Protein AF-S8FER7-F1 (afdb_monomer)

Radius of gyration: 20.04 Å; Cα contacts (8 Å, |Δi|>4): 185; chains: 1; bounding box: 44×47×52 Å

Secondary structure (DSSP, 8-state):
--SSHHHHHHHHHHHHHHHHHHTTTTTT-THHHHHHHHHHHHHHHHHHHHHHHHHTT-HHHHHHHHHHHHHHHHHHHHHH-S-HHHHHHHHHHHHHHHHH-TT--GGG-S-HHHHHHHHHHHHHHHHHHHHH-S---S---------HHHHHHHS-S-HHHHHHHHHHHHHHHTS-HHHHHHHIIIIIS---HHHHHHHHTS-HHHHHHHHHHHHHHHHHHHTTSSSS---HHHHHHHHHHHH--

Mean predicted aligned error: 12.57 Å

pLDDT: mean 72.83, std 20.06, range [31.48, 95.81]

Foldseek 3Di:
DPPPPVVVVVVVVVVVVVVVVVVVVCPPDCPVVVVVVVVVVVVQVVLLVLLLVLLVLDPVSLVVNCVVCVVVQQLQQCLLPVDSVVSVVLLVVLSVCSSVHSPDDSVPDPGPNLQSLQSSVVSSLVVVCVVPVDDDPDDRRRHQDDDVVLLCVLQPPDPVSSVLLVLLVVLLVPQGSLLNQLLCCCLQVPDQLVSSCSNVVHDSVVSVVSPVVSLVSSQVSRCPPDPDRPPVVVSSVSSNSSSVD

Nearest PDB structures (foldseek):
  5wuq-assembly1_A  TM=6.913E-01  e=6.020E-05  Bacillus subtilis subsp. subtilis str. 168
  5wur-assembly2_B  TM=6.846E-01  e=1.560E-04  Bacillus subtilis subsp. subtilis str. 168
  5wur-assembly1_A  TM=6.781E-01  e=1.086E-04  Bacillus subtilis subsp. subtilis str. 168
  4nqw-assembly1_A  TM=5.456E-01  e=1.871E-04  Mycobacterium tuberculosis
  1or7-assembly3_A  TM=4.787E-01  e=7.632E-04  Escherichia coli

Structure (mmCIF, N/CA/C/O backbone):
data_AF-S8FER7-F1
#
_entry.id   AF-S8FER7-F1
#
loop_
_atom_site.group_PDB
_atom_site.id
_atom_site.type_symbol
_atom_site.label_atom_id
_atom_site.label_alt_id
_atom_site.label_comp_id
_atom_site.label_asym_id
_atom_site.label_entity_id
_atom_site.label_seq_id
_atom_site.pdbx_PDB_ins_code
_atom_site.Cartn_x
_atom_site.Cartn_y
_atom_site.Cartn_z
_atom_site.occupancy
_atom_site.B_iso_or_equiv
_atom_site.auth_seq_id
_atom_site.auth_comp_id
_atom_site.auth_asym_id
_atom_site.auth_atom_id
_atom_site.pdbx_PDB_model_num
ATOM 1 N N . MET A 1 1 ? -24.015 -31.393 -7.988 1.00 38.69 1 MET A N 1
ATOM 2 C CA . MET A 1 1 ? -23.344 -30.404 -7.119 1.00 38.69 1 MET A CA 1
ATOM 3 C C . MET A 1 1 ? -21.839 -30.612 -7.277 1.00 38.69 1 MET A C 1
ATOM 5 O O . MET A 1 1 ? -21.246 -31.279 -6.450 1.00 38.69 1 MET A O 1
ATOM 9 N N . SER A 1 2 ? -21.274 -30.199 -8.421 1.00 38.53 2 SER A N 1
ATOM 10 C CA . SER A 1 2 ? -19.827 -30.291 -8.723 1.00 38.53 2 SER A CA 1
ATOM 11 C C . SER A 1 2 ? -19.420 -29.516 -9.992 1.00 38.53 2 SER A C 1
ATOM 13 O O . SER A 1 2 ? -18.280 -29.100 -10.074 1.00 38.53 2 SER A O 1
ATOM 15 N N . ASP A 1 3 ? -20.332 -29.237 -10.936 1.00 31.48 3 ASP A N 1
ATOM 16 C CA . ASP A 1 3 ? -19.948 -28.657 -12.249 1.00 31.48 3 ASP A CA 1
ATOM 17 C C . ASP A 1 3 ? -20.197 -27.145 -12.424 1.00 31.48 3 ASP A C 1
ATOM 19 O O . ASP A 1 3 ? -19.989 -26.594 -13.505 1.00 31.48 3 ASP A O 1
ATOM 23 N N . ALA A 1 4 ? -20.661 -26.440 -11.386 1.00 34.03 4 ALA A N 1
ATOM 24 C CA . ALA A 1 4 ? -20.933 -24.997 -11.474 1.00 34.03 4 ALA A CA 1
ATOM 25 C C . ALA A 1 4 ? -19.714 -24.123 -11.118 1.00 34.03 4 ALA A C 1
ATOM 27 O O . ALA A 1 4 ? -19.618 -22.995 -11.589 1.00 34.03 4 ALA A O 1
ATOM 28 N N . ASN A 1 5 ? -18.760 -24.652 -10.343 1.00 39.03 5 ASN A N 1
ATOM 29 C CA . ASN A 1 5 ? -17.637 -23.872 -9.807 1.00 39.03 5 ASN A CA 1
ATOM 30 C C . ASN A 1 5 ? -16.429 -23.797 -10.765 1.00 39.03 5 ASN A C 1
ATOM 32 O O . ASN A 1 5 ? -15.553 -22.952 -10.618 1.00 39.03 5 ASN A O 1
ATOM 36 N N . GLU A 1 6 ? -16.392 -24.654 -11.789 1.00 35.50 6 GLU A N 1
ATOM 37 C CA . GLU A 1 6 ? -15.302 -24.680 -12.775 1.00 35.50 6 GLU A CA 1
ATOM 38 C C . GLU A 1 6 ? -15.561 -23.718 -13.953 1.00 35.50 6 GLU A C 1
ATOM 40 O O . GLU A 1 6 ? -14.631 -23.172 -14.547 1.00 35.50 6 GLU A O 1
ATOM 45 N N . LYS A 1 7 ? -16.835 -23.393 -14.233 1.00 33.81 7 LYS A N 1
ATOM 46 C CA . LYS A 1 7 ? -17.213 -22.418 -15.274 1.00 33.81 7 LYS A CA 1
ATOM 47 C C . LYS A 1 7 ? -17.069 -20.955 -14.835 1.00 33.81 7 LYS A C 1
ATOM 49 O O . LYS A 1 7 ? -16.802 -20.101 -15.682 1.00 33.81 7 LYS A O 1
ATOM 54 N N . GLU A 1 8 ? -17.169 -20.645 -13.540 1.00 37.31 8 GLU A N 1
ATOM 55 C CA . GLU A 1 8 ? -16.931 -19.277 -13.039 1.00 37.31 8 GLU A CA 1
ATOM 56 C C . GLU A 1 8 ? -15.440 -18.900 -13.053 1.00 37.31 8 GLU A C 1
ATOM 58 O O . GLU A 1 8 ? -15.097 -17.759 -13.374 1.00 37.31 8 GLU A O 1
ATOM 63 N N . SER A 1 9 ? -14.541 -19.868 -12.848 1.00 35.16 9 SER A N 1
ATOM 64 C CA . SER A 1 9 ? -13.090 -19.634 -12.890 1.00 35.16 9 SER A CA 1
ATOM 65 C C . SER A 1 9 ? -12.572 -19.368 -14.316 1.00 35.16 9 SER A C 1
ATOM 67 O O . SER A 1 9 ? -11.778 -18.450 -14.539 1.00 35.16 9 SER A O 1
ATOM 69 N N . CYS A 1 10 ? -13.111 -20.059 -15.330 1.00 32.41 10 CYS A N 1
ATOM 70 C CA . CYS A 1 10 ? -12.779 -19.773 -16.732 1.00 32.41 10 CYS A CA 1
ATOM 71 C C . CYS A 1 10 ? -13.312 -18.418 -17.226 1.00 32.41 10 CYS A C 1
ATOM 73 O O . CYS A 1 10 ? -12.683 -17.800 -18.083 1.00 32.41 10 CYS A O 1
ATOM 75 N N . THR A 1 11 ? -14.423 -17.915 -16.677 1.00 38.22 11 THR A N 1
ATOM 76 C CA . THR A 1 11 ? -15.025 -16.639 -17.110 1.00 38.22 11 THR A CA 1
ATOM 77 C C . THR A 1 11 ? -14.225 -15.426 -16.604 1.00 38.22 11 THR A C 1
ATOM 79 O O . THR A 1 11 ? -14.090 -14.429 -17.314 1.00 38.22 11 THR A O 1
ATOM 82 N N . LEU A 1 12 ? -13.597 -15.527 -15.425 1.00 39.66 12 LEU A N 1
ATOM 83 C CA . LEU A 1 12 ? -12.690 -14.500 -14.891 1.00 39.66 12 LEU A CA 1
ATOM 84 C C . LEU A 1 12 ? -11.333 -14.472 -15.613 1.00 39.66 12 LEU A C 1
ATOM 86 O O . LEU A 1 12 ? -10.799 -13.390 -15.873 1.00 39.66 12 LEU A O 1
ATOM 90 N N . LEU A 1 13 ? -10.819 -15.637 -16.022 1.00 38.31 13 LEU A N 1
ATOM 91 C CA . LEU A 1 13 ? -9.586 -15.725 -16.810 1.00 38.31 13 LEU A CA 1
ATOM 92 C C . LEU A 1 13 ? -9.790 -15.221 -18.251 1.00 38.31 13 LEU A C 1
ATOM 94 O O . LEU A 1 13 ? -8.928 -14.529 -18.793 1.00 38.31 13 LEU A O 1
ATOM 98 N N . PHE A 1 14 ? -10.966 -15.466 -18.845 1.00 32.84 14 PHE A N 1
ATOM 99 C CA . PHE A 1 14 ? -11.326 -14.915 -20.158 1.00 32.84 14 PHE A CA 1
ATOM 100 C C . PHE A 1 14 ? -11.513 -13.392 -20.119 1.00 32.84 14 PHE A C 1
ATOM 102 O O . PHE A 1 14 ? -11.134 -12.702 -21.064 1.00 32.84 14 PHE A O 1
ATOM 109 N N . CYS A 1 15 ? -12.017 -12.847 -19.006 1.00 37.75 15 CYS A N 1
ATOM 110 C CA . CYS A 1 15 ? -12.113 -11.402 -18.803 1.00 37.75 15 CYS A CA 1
ATOM 111 C C . CYS A 1 15 ? -10.722 -10.747 -18.799 1.00 37.75 15 CYS A C 1
ATOM 113 O O . CYS A 1 15 ? -10.507 -9.770 -19.511 1.00 37.75 15 CYS A O 1
ATOM 115 N N . HIS A 1 16 ? -9.740 -11.314 -18.093 1.00 44.06 16 HIS A N 1
ATOM 116 C CA . HIS A 1 16 ? -8.383 -10.751 -18.054 1.00 44.06 16 HIS A CA 1
ATOM 117 C C . HIS A 1 16 ? -7.667 -10.759 -19.418 1.00 44.06 16 HIS A C 1
ATOM 119 O O . HIS A 1 16 ? -6.926 -9.822 -19.724 1.00 44.06 16 HIS A O 1
ATOM 125 N N . VAL A 1 17 ? -7.929 -11.762 -20.263 1.00 38.88 17 VAL A N 1
ATOM 126 C CA . VAL A 1 17 ? -7.351 -11.857 -21.615 1.00 38.88 17 VAL A CA 1
ATOM 127 C C . VAL A 1 17 ? -8.086 -10.953 -22.620 1.00 38.88 17 VAL A C 1
ATOM 129 O O . VAL A 1 17 ? -7.439 -10.320 -23.457 1.00 38.88 17 VAL A O 1
ATOM 132 N N . LEU A 1 18 ? -9.411 -10.783 -22.503 1.00 37.47 18 LEU A N 1
ATOM 133 C CA . LEU A 1 18 ? -10.153 -9.803 -23.312 1.00 37.47 18 LEU A CA 1
ATOM 134 C C . LEU A 1 18 ? -9.794 -8.349 -22.960 1.00 37.47 18 LEU A C 1
ATOM 136 O O . LEU A 1 18 ? -9.734 -7.504 -23.854 1.00 37.47 18 LEU A O 1
ATOM 140 N N . PHE A 1 19 ? -9.496 -8.051 -21.691 1.00 43.97 19 PHE A N 1
ATOM 141 C CA . PHE A 1 19 ? -9.099 -6.706 -21.252 1.00 43.97 19 PHE A CA 1
ATOM 142 C C . PHE A 1 19 ? -7.748 -6.252 -21.835 1.00 43.97 19 PHE A C 1
ATOM 144 O O . PHE A 1 19 ? -7.555 -5.056 -22.060 1.00 43.97 19 PHE A O 1
ATOM 151 N N . ALA A 1 20 ? -6.837 -7.180 -22.150 1.00 42.78 20 ALA A N 1
ATOM 152 C CA . ALA A 1 20 ? -5.554 -6.852 -22.778 1.00 42.78 20 ALA A CA 1
ATOM 153 C C . ALA A 1 20 ? -5.695 -6.471 -24.267 1.00 42.78 20 ALA A C 1
ATOM 155 O O . ALA A 1 20 ? -4.981 -5.585 -24.746 1.00 42.78 20 ALA A O 1
ATOM 156 N N . ASN A 1 21 ? -6.654 -7.077 -24.979 1.00 34.34 21 ASN A N 1
ATOM 157 C CA . ASN A 1 21 ? -6.926 -6.780 -26.391 1.00 34.34 21 ASN A CA 1
ATOM 158 C C . ASN A 1 21 ? -7.885 -5.596 -26.600 1.00 34.34 21 ASN A C 1
ATOM 160 O O . ASN A 1 21 ? -7.780 -4.905 -27.613 1.00 34.34 21 ASN A O 1
ATOM 164 N N . LEU A 1 22 ? -8.760 -5.275 -25.639 1.00 37.25 22 LEU A N 1
ATOM 165 C CA . LEU A 1 22 ? -9.679 -4.134 -25.778 1.00 37.25 22 LEU A CA 1
ATOM 166 C C . LEU A 1 22 ? -8.991 -2.762 -25.720 1.00 37.25 22 LEU A C 1
ATOM 168 O O . LEU A 1 22 ? -9.536 -1.794 -26.241 1.00 37.25 22 LEU A O 1
ATOM 172 N N . PHE A 1 23 ? -7.779 -2.659 -25.164 1.00 42.94 23 PHE A N 1
ATOM 173 C CA . PHE A 1 23 ? -7.044 -1.387 -25.146 1.00 42.94 23 PHE A CA 1
ATOM 174 C C . PHE A 1 23 ? -6.625 -0.926 -26.556 1.00 42.94 23 PHE A C 1
ATOM 176 O O . PHE A 1 23 ? -6.406 0.264 -26.768 1.00 42.94 23 PHE A O 1
ATOM 183 N N . TYR A 1 24 ? -6.544 -1.841 -27.535 1.00 39.25 24 TYR A N 1
ATOM 184 C CA . TYR A 1 24 ? -6.232 -1.506 -28.932 1.00 39.25 24 TYR A CA 1
ATOM 185 C C . TYR A 1 24 ? -7.438 -0.982 -29.731 1.00 39.25 24 TYR A C 1
ATOM 187 O O . TYR A 1 24 ? -7.239 -0.263 -30.704 1.00 39.25 24 TYR A O 1
ATOM 195 N N . LEU A 1 25 ? -8.674 -1.264 -29.304 1.00 35.59 25 LEU A N 1
ATOM 196 C CA . LEU A 1 25 ? -9.903 -0.759 -29.942 1.00 35.59 25 LEU A CA 1
ATOM 197 C C . LEU A 1 25 ? -10.369 0.599 -29.379 1.00 35.59 25 LEU A C 1
ATOM 199 O O . LEU A 1 25 ? -11.276 1.226 -29.922 1.00 35.59 25 LEU A O 1
ATOM 203 N N . CYS A 1 26 ? -9.733 1.092 -28.312 1.00 38.84 26 CYS A N 1
ATOM 204 C CA . CYS A 1 26 ? -10.143 2.304 -27.593 1.00 38.84 26 CYS A CA 1
ATOM 205 C C . CYS A 1 26 ? -9.890 3.633 -28.329 1.00 38.84 26 CYS A C 1
ATOM 207 O O . CYS A 1 26 ? -10.214 4.681 -27.772 1.00 38.84 26 CYS A O 1
ATOM 209 N N . HIS A 1 27 ? -9.337 3.628 -29.547 1.00 40.72 27 HIS A N 1
ATOM 210 C CA . HIS A 1 27 ? -9.123 4.871 -30.296 1.00 40.72 27 HIS A CA 1
ATOM 211 C C . HIS A 1 27 ? -10.372 5.349 -31.071 1.00 40.72 27 HIS A C 1
ATOM 213 O O . HIS A 1 27 ? -10.417 6.518 -31.440 1.00 40.72 27 HIS A O 1
ATOM 219 N N . GLU A 1 28 ? -11.407 4.516 -31.277 1.00 39.97 28 GLU A N 1
ATOM 220 C CA . GLU A 1 28 ? -12.565 4.915 -32.109 1.00 39.97 28 GLU A CA 1
ATOM 221 C C . GLU A 1 28 ? -13.904 5.126 -31.381 1.00 39.97 28 GLU A C 1
ATOM 223 O O . GLU A 1 28 ? -14.736 5.882 -31.877 1.00 39.97 28 GLU A O 1
ATOM 228 N N . HIS A 1 29 ? -14.135 4.578 -30.182 1.00 42.53 29 HIS A N 1
ATOM 229 C CA . HIS A 1 29 ? -15.429 4.756 -29.503 1.00 42.53 29 HIS A CA 1
ATOM 230 C C . HIS A 1 29 ? -15.283 5.054 -28.003 1.00 42.53 29 HIS A C 1
ATOM 232 O O . HIS A 1 29 ? -15.219 4.154 -27.167 1.00 42.53 29 HIS A O 1
ATOM 238 N N . GLY A 1 30 ? -15.305 6.346 -27.647 1.00 44.06 30 GLY A N 1
ATOM 239 C CA . GLY A 1 30 ? -15.224 6.898 -26.280 1.00 44.06 30 GLY A CA 1
ATOM 240 C C . GLY A 1 30 ? -16.338 6.500 -25.293 1.00 44.06 30 GLY A C 1
ATOM 241 O O . GLY A 1 30 ? -16.479 7.119 -24.242 1.00 44.06 30 GLY A O 1
ATOM 242 N N . ILE A 1 31 ? -17.116 5.462 -25.594 1.00 42.84 31 ILE A N 1
ATOM 243 C CA . ILE A 1 31 ? -18.236 4.966 -24.784 1.00 42.84 31 ILE A CA 1
ATOM 244 C C . ILE A 1 31 ? -17.727 4.117 -23.603 1.00 42.84 31 ILE A C 1
ATOM 246 O O . ILE A 1 31 ? -18.242 4.230 -22.491 1.00 42.84 31 ILE A O 1
ATOM 250 N N . LEU A 1 32 ? -16.665 3.320 -23.798 1.00 39.84 32 LEU A N 1
ATOM 251 C CA . LEU A 1 32 ? -16.133 2.434 -22.750 1.00 39.84 32 LEU A CA 1
ATOM 252 C C . LEU A 1 32 ? -15.404 3.206 -21.632 1.00 39.84 32 LEU A C 1
ATOM 254 O O . LEU A 1 32 ? -15.515 2.852 -20.458 1.00 39.84 32 LEU A O 1
ATOM 258 N N . ILE A 1 33 ? -14.702 4.291 -21.983 1.00 36.50 33 ILE A N 1
ATOM 259 C CA . ILE A 1 33 ? -14.013 5.164 -21.017 1.00 36.50 33 ILE A CA 1
ATOM 260 C C . ILE A 1 33 ? -15.029 5.871 -20.109 1.00 36.50 33 ILE A C 1
ATOM 262 O O . ILE A 1 33 ? -14.797 5.947 -18.903 1.00 36.50 33 ILE A O 1
ATOM 266 N N . CYS A 1 34 ? -16.167 6.329 -20.648 1.00 35.81 34 CYS A N 1
ATOM 267 C CA . CYS A 1 34 ? -17.256 6.871 -19.829 1.00 35.81 34 CYS A CA 1
ATOM 268 C C . CYS A 1 34 ? -17.830 5.808 -18.884 1.00 35.81 34 CYS A C 1
ATOM 270 O O . CYS A 1 34 ? -17.873 6.032 -17.680 1.00 35.81 34 CYS A O 1
ATOM 272 N N . PHE A 1 35 ? -18.151 4.611 -19.386 1.00 37.28 35 PHE A N 1
ATOM 273 C CA . PHE A 1 35 ? -18.782 3.567 -18.571 1.00 37.28 35 PHE A CA 1
ATOM 274 C C . PHE A 1 35 ? -17.891 3.057 -17.420 1.00 37.28 35 PHE A C 1
ATOM 276 O O . PHE A 1 35 ? -18.365 2.805 -16.311 1.00 37.28 35 PHE A O 1
ATOM 283 N N . MET A 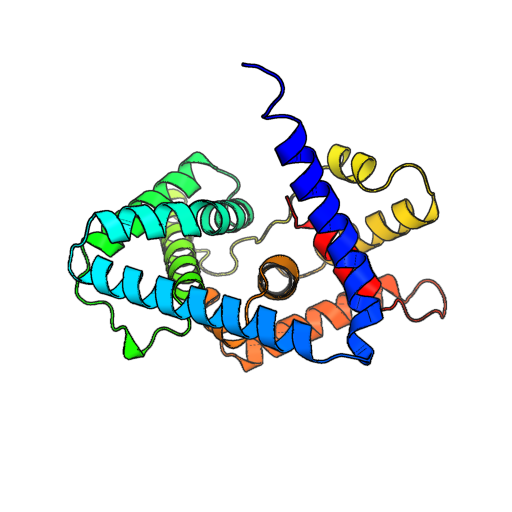1 36 ? -16.578 2.925 -17.651 1.00 41.31 36 MET A N 1
ATOM 284 C CA . MET A 1 36 ? -15.626 2.556 -16.593 1.00 41.31 36 MET A CA 1
ATOM 285 C C . MET A 1 36 ? -15.418 3.685 -15.575 1.00 41.31 36 MET A C 1
ATOM 287 O O . MET A 1 36 ? -15.233 3.408 -14.388 1.00 41.31 36 MET A O 1
ATOM 291 N N . LYS A 1 37 ? -15.461 4.947 -16.020 1.00 46.91 37 LYS A N 1
ATOM 292 C CA . LYS A 1 37 ? -15.344 6.120 -15.147 1.00 46.91 37 LYS A CA 1
ATOM 293 C C . LYS A 1 37 ? -16.579 6.286 -14.257 1.00 46.91 37 LYS A C 1
ATOM 295 O O . LYS A 1 37 ? -16.407 6.556 -13.072 1.00 46.91 37 LYS A O 1
ATOM 300 N N . ASP A 1 38 ? -17.772 6.029 -14.788 1.00 48.59 38 ASP A N 1
ATOM 301 C CA . ASP A 1 38 ? -19.034 6.080 -14.039 1.00 48.59 38 ASP A CA 1
ATOM 302 C C . ASP A 1 38 ? -19.087 4.987 -12.963 1.00 48.59 38 ASP A C 1
ATOM 304 O O . ASP A 1 38 ? -19.286 5.282 -11.787 1.00 48.59 38 ASP A O 1
ATOM 308 N N . ARG A 1 39 ? -18.743 3.737 -13.305 1.00 58.72 39 ARG A N 1
ATOM 309 C CA . ARG A 1 39 ? -18.689 2.640 -12.321 1.00 58.72 39 ARG A CA 1
ATOM 310 C C . ARG A 1 39 ? -17.641 2.875 -11.220 1.00 58.72 39 ARG A C 1
ATOM 312 O O . ARG A 1 39 ? -17.850 2.497 -10.067 1.00 58.72 39 ARG A O 1
ATOM 319 N N . ALA A 1 40 ? -16.493 3.467 -11.556 1.00 62.03 40 ALA A N 1
ATOM 320 C CA . ALA A 1 40 ? -15.463 3.805 -10.573 1.00 62.03 40 ALA A CA 1
ATOM 321 C C . ALA A 1 40 ? -15.907 4.945 -9.639 1.00 62.03 40 ALA A C 1
ATOM 323 O O . ALA A 1 40 ? -15.598 4.911 -8.446 1.00 62.03 40 ALA A O 1
ATOM 324 N N . LEU A 1 41 ? -16.649 5.921 -10.170 1.00 63.81 41 LEU A N 1
ATOM 325 C CA . LEU A 1 41 ? -17.233 7.013 -9.398 1.00 63.81 41 LEU A CA 1
ATOM 326 C C . LEU A 1 41 ? -18.320 6.498 -8.444 1.00 63.81 41 LEU A C 1
ATOM 328 O O . LEU A 1 41 ? -18.289 6.837 -7.261 1.00 63.81 41 LEU A O 1
ATOM 332 N N . ASP A 1 42 ? -19.196 5.607 -8.915 1.00 66.00 42 ASP A N 1
ATOM 333 C CA . ASP A 1 42 ? -20.221 4.949 -8.095 1.00 66.00 42 ASP A CA 1
ATOM 334 C C . ASP A 1 42 ? -19.599 4.146 -6.951 1.00 66.00 42 ASP A C 1
ATOM 336 O O . ASP A 1 42 ? -20.044 4.228 -5.804 1.00 66.00 42 ASP A O 1
ATOM 340 N N . LYS A 1 43 ? -18.514 3.413 -7.234 1.00 73.31 43 LYS A N 1
ATOM 341 C CA . LYS A 1 43 ? -17.774 2.681 -6.202 1.00 73.31 43 LYS A CA 1
ATOM 342 C C . LYS A 1 43 ? -17.178 3.630 -5.160 1.00 73.31 43 LYS A C 1
ATOM 344 O O . LYS A 1 43 ? -17.313 3.375 -3.968 1.00 73.31 43 LYS A O 1
ATOM 349 N N . ALA A 1 44 ? -16.555 4.732 -5.583 1.00 70.69 44 ALA A N 1
ATOM 350 C CA . ALA A 1 44 ? -15.966 5.708 -4.666 1.00 70.69 44 ALA A CA 1
ATOM 351 C C . ALA A 1 44 ? -17.022 6.397 -3.780 1.00 70.69 44 ALA A C 1
ATOM 353 O O . ALA A 1 44 ? -16.809 6.553 -2.575 1.00 70.69 44 ALA A O 1
ATOM 354 N N . LEU A 1 45 ? -18.173 6.762 -4.356 1.00 73.19 45 LEU A N 1
ATOM 355 C CA . LEU A 1 45 ? -19.317 7.323 -3.630 1.00 73.19 45 LEU A CA 1
ATOM 356 C C . LEU A 1 45 ? -19.880 6.324 -2.613 1.00 73.19 45 LEU A C 1
ATOM 358 O O . LEU A 1 45 ? -20.139 6.694 -1.464 1.00 73.19 45 LEU A O 1
ATOM 362 N N . ASN A 1 46 ? -20.007 5.053 -3.003 1.00 84.25 46 ASN A N 1
ATOM 363 C CA . ASN A 1 46 ? -20.445 3.991 -2.106 1.00 84.25 46 ASN A CA 1
ATOM 364 C C . ASN A 1 46 ? -19.466 3.815 -0.934 1.00 84.25 46 ASN A C 1
ATOM 366 O O . ASN A 1 46 ? -19.880 3.923 0.222 1.00 84.25 46 ASN A O 1
ATOM 370 N N . SER A 1 47 ? -18.162 3.683 -1.199 1.00 84.88 47 SER A N 1
ATOM 371 C CA . SER A 1 47 ? -17.152 3.541 -0.141 1.00 84.88 47 SER A CA 1
ATOM 372 C C . SER A 1 47 ? -17.152 4.725 0.833 1.00 84.88 47 SER A C 1
ATOM 374 O O . SER A 1 47 ? -17.049 4.522 2.042 1.00 84.88 47 SER A O 1
ATOM 376 N N . LEU A 1 48 ? -17.324 5.960 0.346 1.00 88.19 48 LEU A N 1
ATOM 377 C CA . LEU A 1 48 ? -17.427 7.142 1.206 1.00 88.19 48 LEU A CA 1
ATOM 378 C C . LEU A 1 48 ? -18.686 7.106 2.087 1.00 88.19 48 LEU A C 1
ATOM 380 O O . LEU A 1 48 ? -18.635 7.482 3.260 1.00 88.19 48 LEU A O 1
ATOM 384 N N . SER A 1 49 ? -19.810 6.634 1.541 1.00 89.62 49 SER A N 1
ATOM 385 C CA . SER A 1 49 ? -21.062 6.482 2.290 1.00 89.62 49 SER A CA 1
ATOM 386 C C . SER A 1 49 ? -20.951 5.428 3.397 1.00 89.62 49 SER A C 1
ATOM 388 O O . SER A 1 49 ? -21.387 5.673 4.525 1.00 89.62 49 SER A O 1
ATOM 390 N N . LEU A 1 50 ? -20.300 4.296 3.111 1.00 90.06 50 LEU A N 1
ATOM 391 C CA . LEU A 1 50 ? -20.009 3.253 4.093 1.00 90.06 50 LEU A CA 1
ATOM 392 C C . LEU A 1 50 ? -19.077 3.787 5.177 1.00 90.06 50 LEU A C 1
ATOM 394 O O . LEU A 1 50 ? -19.343 3.612 6.360 1.00 90.06 50 LEU A O 1
ATOM 398 N N . PHE A 1 51 ? -18.037 4.527 4.800 1.00 90.06 51 PHE A N 1
ATOM 399 C CA . PHE A 1 51 ? -17.090 5.087 5.761 1.00 90.06 51 PHE A CA 1
ATOM 400 C C . PHE A 1 51 ? -17.749 6.128 6.676 1.00 90.06 51 PHE A C 1
ATOM 402 O O . PHE A 1 51 ? -17.499 6.152 7.879 1.00 90.06 51 PHE A O 1
ATOM 409 N N . LYS A 1 52 ? -18.688 6.922 6.149 1.00 89.69 52 LYS A N 1
ATOM 410 C CA . LYS A 1 52 ? -19.514 7.822 6.964 1.00 89.69 52 LYS A CA 1
ATOM 411 C C . LYS A 1 52 ? -20.365 7.061 7.986 1.0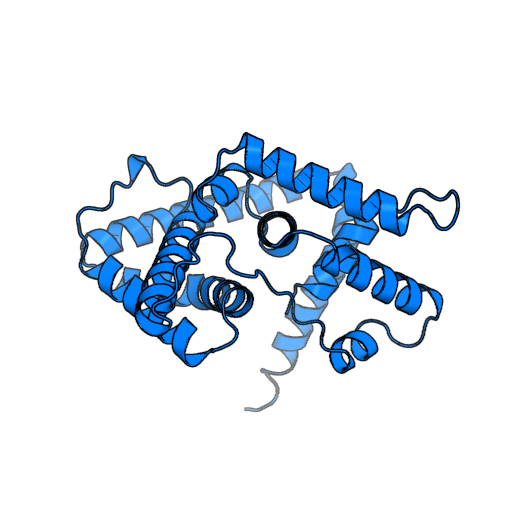0 89.69 52 LYS A C 1
ATOM 413 O O . LYS A 1 52 ? -20.417 7.463 9.144 1.00 89.69 52 LYS A O 1
ATOM 418 N N . ARG A 1 53 ? -21.031 5.983 7.563 1.00 90.25 53 ARG A N 1
ATOM 419 C CA . ARG A 1 53 ? -21.853 5.132 8.441 1.00 90.25 53 ARG A CA 1
ATOM 420 C C . ARG A 1 53 ? -21.004 4.434 9.503 1.00 90.25 53 ARG A C 1
ATOM 422 O O . ARG A 1 53 ? -21.412 4.359 10.657 1.00 90.25 53 ARG A O 1
ATOM 429 N N . LEU A 1 54 ? -19.803 3.996 9.133 1.00 89.31 54 LEU A N 1
ATOM 430 C CA . LEU A 1 54 ? -18.842 3.396 10.051 1.00 89.31 54 LEU A CA 1
ATOM 431 C C . LEU A 1 54 ? -18.486 4.348 11.201 1.00 89.31 54 LEU A C 1
ATOM 433 O O . LEU A 1 54 ? -18.597 3.961 12.358 1.00 89.31 54 LEU A O 1
ATOM 437 N N . ILE A 1 55 ? -18.157 5.609 10.900 1.00 86.00 55 ILE A N 1
ATOM 438 C CA . ILE A 1 55 ? -17.859 6.635 11.921 1.00 86.00 55 ILE A CA 1
ATOM 439 C C . ILE A 1 55 ? -19.064 6.893 12.848 1.00 86.00 55 ILE A C 1
ATOM 441 O O . ILE A 1 55 ? -18.900 7.326 13.986 1.00 86.00 55 ILE A O 1
ATOM 445 N N . GLN A 1 56 ? -20.284 6.610 12.382 1.00 87.50 56 GLN A N 1
ATOM 446 C CA . GLN A 1 56 ? -21.520 6.703 13.167 1.00 87.50 56 GLN A CA 1
ATOM 447 C C . GLN A 1 56 ? -21.822 5.434 13.990 1.00 87.50 56 GLN A C 1
ATOM 449 O O . GLN A 1 56 ? -22.866 5.366 14.635 1.00 87.50 56 GLN A O 1
ATOM 454 N N . GLY A 1 57 ? -20.929 4.438 13.986 1.00 86.31 57 GLY A N 1
ATOM 455 C CA . GLY A 1 57 ? -21.067 3.194 14.747 1.00 86.31 57 GLY A CA 1
ATOM 456 C C . GLY A 1 57 ? -21.817 2.073 14.019 1.00 86.31 57 GLY A C 1
ATOM 457 O O . GLY A 1 57 ? -22.211 1.088 14.648 1.00 86.31 57 GLY A O 1
ATOM 458 N N . ASP A 1 58 ? -22.028 2.186 12.704 1.00 90.62 58 ASP A N 1
ATOM 459 C CA . ASP A 1 58 ? -22.685 1.143 11.912 1.00 90.62 58 ASP A CA 1
ATOM 460 C C . ASP A 1 58 ? -21.763 -0.074 11.715 1.00 90.62 58 ASP A C 1
ATOM 462 O O . ASP A 1 58 ? -20.798 -0.049 10.944 1.00 90.62 58 ASP A O 1
ATOM 466 N N . ARG A 1 59 ? -22.097 -1.175 12.396 1.00 90.19 59 ARG A N 1
ATOM 467 C CA . ARG A 1 59 ? -21.359 -2.447 12.315 1.00 90.19 59 ARG A CA 1
ATOM 468 C C . ARG A 1 59 ? -21.416 -3.098 10.936 1.00 90.19 59 ARG A C 1
ATOM 470 O O . ARG A 1 59 ? -20.470 -3.775 10.551 1.00 90.19 59 ARG A O 1
ATOM 477 N N . HIS A 1 60 ? -22.499 -2.914 10.190 1.00 91.88 60 HIS A N 1
ATOM 478 C CA . HIS A 1 60 ? -22.599 -3.485 8.852 1.00 91.88 60 HIS A CA 1
ATOM 479 C C . HIS A 1 60 ? -21.681 -2.741 7.878 1.00 91.88 60 HIS A C 1
ATOM 481 O O . HIS A 1 60 ? -21.028 -3.353 7.035 1.00 91.88 60 HIS A O 1
ATOM 487 N N . ALA A 1 61 ? -21.564 -1.421 8.038 1.00 91.50 61 ALA A N 1
ATOM 488 C CA . ALA A 1 61 ? -20.610 -0.632 7.270 1.00 91.50 61 ALA A CA 1
ATOM 489 C C . ALA A 1 61 ? -19.150 -1.021 7.568 1.00 91.50 61 ALA A C 1
ATOM 491 O O . ALA A 1 61 ? -18.341 -1.068 6.641 1.00 91.50 61 ALA A O 1
ATOM 492 N N . LEU A 1 62 ? -18.832 -1.354 8.828 1.00 91.00 62 LEU A N 1
ATOM 493 C CA . LEU A 1 62 ? -17.531 -1.918 9.210 1.00 91.00 62 LEU A CA 1
ATOM 494 C C . LEU A 1 62 ? -17.230 -3.203 8.434 1.00 91.00 62 LEU A C 1
ATOM 496 O O . LEU A 1 62 ? -16.182 -3.309 7.805 1.00 91.00 62 LEU A O 1
ATOM 500 N N . GLU A 1 63 ? -18.155 -4.163 8.471 1.00 92.12 63 GLU A N 1
ATOM 501 C CA . GLU A 1 63 ? -17.985 -5.469 7.832 1.00 92.12 63 GLU A CA 1
ATOM 502 C C . GLU A 1 63 ? -17.752 -5.340 6.320 1.00 92.12 63 GLU A C 1
ATOM 504 O O . GLU A 1 63 ? -16.854 -5.980 5.771 1.00 92.12 63 GLU A O 1
ATOM 509 N N . LEU A 1 64 ? -18.533 -4.488 5.650 1.00 92.38 64 LEU A N 1
ATOM 510 C CA . LEU A 1 64 ? -18.394 -4.251 4.215 1.00 92.38 64 LEU A CA 1
ATOM 511 C C . LEU A 1 64 ? -17.047 -3.606 3.877 1.00 92.38 64 LEU A C 1
ATOM 513 O O 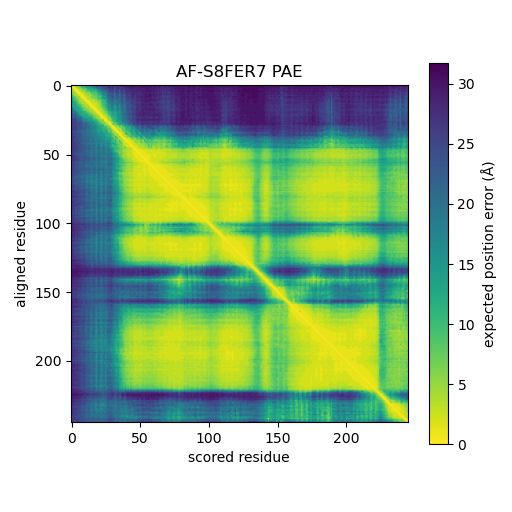. LEU A 1 64 ? -16.340 -4.102 3.003 1.00 92.38 64 LEU A O 1
ATOM 517 N N . LEU A 1 65 ? -16.649 -2.552 4.596 1.00 92.25 65 LEU A N 1
ATOM 518 C CA . LEU A 1 65 ? -15.363 -1.890 4.359 1.00 92.25 65 LEU A CA 1
ATOM 519 C C . LEU A 1 65 ? -14.173 -2.800 4.642 1.00 92.25 65 LEU A C 1
ATOM 521 O O . LEU A 1 65 ? -13.183 -2.735 3.909 1.00 92.25 65 LEU A O 1
ATOM 525 N N . TYR A 1 66 ? -14.276 -3.641 5.672 1.00 92.56 66 TYR A N 1
ATOM 526 C CA . TYR A 1 66 ? -13.278 -4.655 5.978 1.00 92.56 66 TYR A CA 1
ATOM 527 C C . TYR A 1 66 ? -13.125 -5.610 4.796 1.00 92.56 66 TYR A C 1
ATOM 529 O O . TYR A 1 66 ? -12.048 -5.680 4.211 1.00 92.56 66 TYR A O 1
ATOM 537 N N . LYS A 1 67 ? -14.211 -6.269 4.372 1.00 91.50 67 LYS A N 1
ATOM 538 C CA . LYS A 1 67 ? -14.185 -7.232 3.258 1.00 91.50 67 LYS A CA 1
ATOM 539 C C . LYS A 1 67 ? -13.689 -6.610 1.953 1.00 91.50 67 LYS A C 1
ATOM 541 O O . LYS A 1 67 ? -12.904 -7.228 1.246 1.00 91.50 67 LYS A O 1
ATOM 546 N N . GLU A 1 68 ? -14.106 -5.384 1.641 1.00 91.00 68 GLU A N 1
ATOM 547 C CA . GLU A 1 68 ? -13.716 -4.704 0.400 1.00 91.00 68 GLU A CA 1
ATOM 548 C C . GLU A 1 68 ? -12.234 -4.310 0.344 1.00 91.00 68 GLU A C 1
ATOM 550 O O . GLU A 1 68 ? -11.670 -4.216 -0.749 1.00 91.00 68 GLU A O 1
ATOM 555 N N . ASN A 1 69 ? -11.611 -4.024 1.492 1.00 92.50 69 ASN A N 1
ATOM 556 C CA . ASN A 1 69 ? -10.252 -3.478 1.542 1.00 92.50 69 ASN A CA 1
ATOM 557 C C . ASN A 1 69 ? -9.219 -4.458 2.104 1.00 92.50 69 ASN A C 1
ATOM 559 O O . ASN A 1 69 ? -8.027 -4.185 1.971 1.00 92.50 69 ASN A O 1
ATOM 563 N N . TYR A 1 70 ? -9.639 -5.582 2.685 1.00 93.81 70 TYR A N 1
ATOM 564 C CA . TYR A 1 70 ? -8.747 -6.554 3.314 1.00 93.81 70 TYR A CA 1
ATOM 565 C C . TYR A 1 70 ? -7.632 -7.016 2.369 1.00 93.81 70 TYR A C 1
ATOM 567 O O . TYR A 1 70 ? -6.459 -6.844 2.689 1.00 93.81 70 TYR A O 1
ATOM 575 N N . ASP A 1 71 ? -7.969 -7.467 1.158 1.00 90.31 71 ASP A N 1
ATOM 576 C CA . ASP A 1 71 ? -6.969 -7.947 0.193 1.00 90.31 71 ASP A CA 1
ATOM 577 C C . ASP A 1 71 ? -5.987 -6.850 -0.230 1.00 90.31 71 ASP A C 1
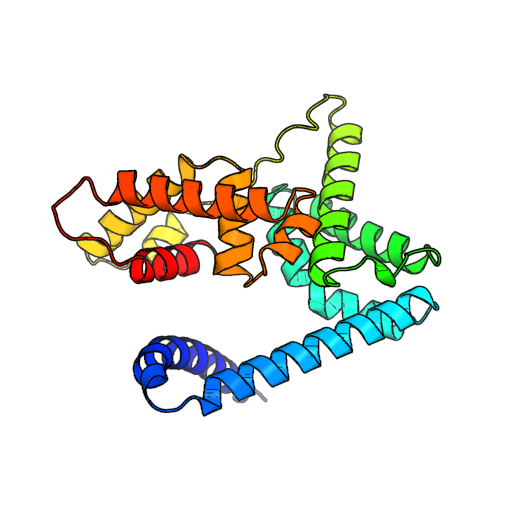ATOM 579 O O . ASP A 1 71 ? -4.802 -7.103 -0.446 1.00 90.31 71 ASP A O 1
ATOM 583 N N . LEU A 1 72 ? -6.458 -5.608 -0.369 1.00 90.81 72 LEU A N 1
ATOM 584 C CA . LEU A 1 72 ? -5.596 -4.472 -0.689 1.00 90.81 72 LEU A CA 1
ATOM 585 C C . LEU A 1 72 ? -4.609 -4.201 0.453 1.00 90.81 72 LEU A C 1
ATOM 587 O O . LEU A 1 72 ? -3.420 -3.996 0.197 1.00 90.81 72 LEU A O 1
ATOM 591 N N . LEU A 1 73 ? -5.117 -4.182 1.685 1.00 94.12 73 LEU A N 1
ATOM 592 C CA . LEU A 1 73 ? -4.355 -3.900 2.895 1.00 94.12 73 LEU A CA 1
ATOM 593 C C . LEU A 1 73 ? -3.341 -5.004 3.182 1.00 94.12 73 LEU A C 1
ATOM 595 O O . LEU A 1 73 ? -2.172 -4.690 3.387 1.00 94.12 73 LEU A O 1
ATOM 599 N N . LEU A 1 74 ? -3.744 -6.271 3.098 1.00 93.25 74 LEU A N 1
ATOM 600 C CA . LEU A 1 74 ? -2.866 -7.421 3.294 1.00 93.25 74 LEU A CA 1
ATOM 601 C C . LEU A 1 74 ? -1.756 -7.449 2.239 1.00 93.25 74 LEU A C 1
ATOM 603 O O . LEU A 1 74 ? -0.578 -7.491 2.580 1.00 93.25 74 LEU A O 1
ATOM 607 N N . ASN A 1 75 ? -2.100 -7.307 0.955 1.00 89.75 75 ASN A N 1
ATOM 608 C CA . ASN A 1 75 ? -1.108 -7.322 -0.126 1.00 89.75 75 ASN A CA 1
ATOM 609 C C . ASN A 1 75 ? -0.115 -6.161 -0.070 1.00 89.75 75 ASN A C 1
ATOM 611 O O . ASN A 1 75 ? 0.994 -6.274 -0.592 1.00 89.75 75 ASN A O 1
ATOM 615 N N . TYR A 1 76 ? -0.528 -5.009 0.457 1.00 90.50 76 TYR A N 1
ATOM 616 C CA . TYR A 1 76 ? 0.376 -3.888 0.685 1.00 90.50 76 TYR A CA 1
ATOM 617 C C . TYR A 1 76 ? 1.208 -4.099 1.955 1.00 90.50 76 TYR A C 1
ATOM 619 O O . TYR A 1 76 ? 2.419 -3.908 1.920 1.00 90.50 76 TYR A O 1
ATOM 627 N N . GLY A 1 77 ? 0.576 -4.531 3.048 1.00 90.62 77 GLY A N 1
ATOM 628 C CA . GLY A 1 77 ? 1.219 -4.787 4.333 1.00 90.62 77 GLY A CA 1
ATOM 629 C C . GLY A 1 77 ? 2.312 -5.845 4.236 1.00 90.62 77 GLY A C 1
ATOM 630 O O . GLY A 1 77 ? 3.417 -5.587 4.697 1.00 90.62 77 GLY A O 1
ATOM 631 N N . LEU A 1 78 ? 2.065 -6.948 3.520 1.00 89.44 78 LEU A N 1
ATOM 632 C CA . LEU A 1 78 ? 3.050 -8.009 3.267 1.00 89.44 78 LEU A CA 1
ATOM 633 C C . LEU A 1 78 ? 4.276 -7.535 2.473 1.00 89.44 78 LEU A C 1
ATOM 635 O O . LEU A 1 78 ? 5.368 -8.079 2.607 1.00 89.44 78 LEU A O 1
ATOM 639 N N . LYS A 1 79 ? 4.114 -6.491 1.650 1.00 85.94 79 LYS A N 1
ATOM 640 C CA . LYS A 1 79 ? 5.232 -5.851 0.940 1.00 85.94 79 LYS A CA 1
ATOM 641 C C . LYS A 1 79 ? 6.033 -4.921 1.854 1.00 85.94 79 LYS A C 1
ATOM 643 O O . LYS A 1 79 ? 7.153 -4.571 1.509 1.00 85.94 79 LYS A O 1
ATOM 648 N N . CYS A 1 80 ? 5.477 -4.507 2.993 1.00 86.00 80 CYS A N 1
ATOM 649 C CA . CYS A 1 80 ? 6.156 -3.698 4.008 1.00 86.00 80 CYS A CA 1
ATOM 650 C C . CYS A 1 80 ? 6.749 -4.536 5.150 1.00 86.00 80 CYS A C 1
ATOM 652 O O . CYS A 1 80 ? 7.741 -4.123 5.743 1.00 86.00 80 CYS A O 1
ATOM 654 N N . ASN A 1 81 ? 6.130 -5.665 5.491 1.00 86.19 81 ASN A N 1
ATOM 655 C CA . ASN A 1 81 ? 6.589 -6.594 6.515 1.00 86.19 81 ASN A CA 1
ATOM 656 C C . ASN A 1 81 ? 6.204 -8.029 6.098 1.00 86.19 81 ASN A C 1
ATOM 658 O O . ASN A 1 81 ? 5.028 -8.261 5.832 1.00 86.19 81 ASN A O 1
ATOM 662 N N . PRO A 1 82 ? 7.154 -8.979 6.025 1.00 85.69 82 PRO A N 1
ATOM 663 C CA . PRO A 1 82 ? 6.879 -10.341 5.565 1.00 85.69 82 PRO A CA 1
ATOM 664 C C . PRO A 1 82 ? 6.069 -11.195 6.556 1.00 85.69 82 PRO A C 1
ATOM 666 O O . PRO A 1 82 ? 5.555 -12.239 6.160 1.00 85.69 82 PRO A O 1
ATOM 669 N N . ASP A 1 83 ? 5.964 -10.792 7.826 1.00 89.62 83 ASP A N 1
ATOM 670 C CA . ASP A 1 83 ? 5.191 -11.512 8.840 1.00 89.62 83 ASP A CA 1
ATOM 671 C C . ASP A 1 83 ? 3.686 -11.286 8.625 1.00 89.62 83 ASP A C 1
ATOM 673 O O . ASP A 1 83 ? 3.147 -10.202 8.870 1.00 89.62 83 ASP A O 1
ATOM 677 N N . LYS A 1 84 ? 3.011 -12.326 8.126 1.00 92.00 84 LYS A N 1
ATOM 678 C CA . LYS A 1 84 ? 1.585 -12.285 7.802 1.00 92.00 84 LYS A CA 1
ATOM 679 C C . LYS A 1 84 ? 0.717 -12.071 9.037 1.00 92.00 84 LYS A C 1
ATOM 681 O O . LYS A 1 84 ? -0.172 -11.223 8.978 1.00 92.00 84 LYS A O 1
ATOM 686 N N . ASP A 1 85 ? 0.981 -12.789 10.123 1.00 94.19 85 ASP A N 1
ATOM 687 C CA . ASP A 1 85 ? 0.176 -12.710 11.345 1.00 94.19 85 ASP A CA 1
ATOM 688 C C . ASP A 1 85 ? 0.299 -11.302 11.945 1.00 94.19 85 ASP A C 1
ATOM 690 O O . ASP A 1 85 ? -0.698 -10.660 12.275 1.00 94.19 85 ASP A O 1
ATOM 694 N N . PHE A 1 86 ? 1.514 -10.744 11.941 1.00 92.00 86 PHE A N 1
ATOM 695 C CA . PHE A 1 86 ? 1.747 -9.359 12.348 1.00 92.00 86 PHE A CA 1
ATOM 696 C C . PHE A 1 86 ? 0.974 -8.341 11.494 1.00 92.00 86 PHE A C 1
ATOM 698 O O . PHE A 1 86 ? 0.425 -7.364 12.017 1.00 92.00 86 PHE A O 1
ATOM 705 N N . VAL A 1 87 ? 0.931 -8.530 10.171 1.00 93.69 87 VAL A N 1
ATOM 706 C CA . VAL A 1 87 ? 0.186 -7.646 9.263 1.00 93.69 87 VAL A CA 1
ATOM 707 C C . VAL A 1 87 ? -1.323 -7.773 9.485 1.00 93.69 87 VAL A C 1
ATOM 709 O O . VAL A 1 87 ? -2.006 -6.747 9.521 1.00 93.69 87 VAL A O 1
ATOM 712 N N . GLU A 1 88 ? -1.846 -8.988 9.657 1.00 95.62 88 GLU A N 1
ATOM 713 C CA . GLU A 1 88 ? -3.263 -9.229 9.954 1.00 95.62 88 GLU A CA 1
ATOM 714 C C . GLU A 1 88 ? -3.685 -8.569 11.272 1.00 95.62 88 GLU A C 1
ATOM 716 O O . GLU A 1 88 ? -4.688 -7.849 11.290 1.00 95.62 88 GLU A O 1
ATOM 721 N N . ASP A 1 89 ? -2.868 -8.681 12.321 1.00 94.94 89 ASP A N 1
ATOM 722 C CA . ASP A 1 89 ? -3.082 -7.994 13.599 1.00 94.94 89 ASP A CA 1
ATOM 723 C C . ASP A 1 89 ? -3.110 -6.466 13.430 1.00 94.94 89 ASP A C 1
ATOM 725 O O . ASP A 1 89 ? -3.939 -5.771 14.017 1.00 94.94 89 ASP A O 1
ATOM 729 N N . CYS A 1 90 ? -2.222 -5.901 12.603 1.00 94.75 90 CYS A N 1
ATOM 730 C CA . CYS A 1 90 ? -2.231 -4.464 12.307 1.00 94.75 90 CYS A CA 1
ATOM 731 C C . CYS A 1 90 ? -3.497 -4.022 11.559 1.00 94.75 90 CYS A C 1
ATOM 733 O O . CYS A 1 90 ? -3.985 -2.909 11.779 1.00 94.75 90 CYS A O 1
ATOM 735 N N . ILE A 1 91 ? -4.019 -4.860 10.658 1.00 95.81 91 ILE A N 1
ATOM 736 C CA . ILE A 1 91 ? -5.272 -4.596 9.940 1.00 95.81 91 ILE A CA 1
ATOM 737 C C . ILE A 1 91 ? -6.449 -4.658 10.913 1.00 95.81 91 ILE A C 1
ATOM 739 O O . ILE A 1 91 ? -7.310 -3.778 10.881 1.00 95.81 91 ILE A O 1
ATOM 743 N N . GLN A 1 92 ? -6.486 -5.662 11.788 1.00 94.31 92 GLN A N 1
ATOM 744 C CA . GLN A 1 92 ? -7.532 -5.794 12.794 1.00 94.31 92 GLN A CA 1
ATOM 745 C C . GLN A 1 92 ? -7.564 -4.578 13.724 1.00 94.31 92 GLN A C 1
ATOM 747 O O . GLN A 1 92 ? -8.618 -3.957 13.870 1.00 94.31 92 GLN A O 1
ATOM 752 N N . ASP A 1 93 ? -6.414 -4.183 14.269 1.00 93.25 93 ASP A N 1
ATOM 753 C CA . ASP A 1 93 ? -6.307 -3.007 15.135 1.00 93.25 93 ASP A CA 1
ATOM 754 C C . ASP A 1 93 ? -6.740 -1.731 14.420 1.00 93.25 93 ASP A C 1
ATOM 756 O O . ASP A 1 93 ? -7.493 -0.939 14.975 1.00 93.25 93 ASP A O 1
ATOM 760 N N . LEU A 1 94 ? -6.354 -1.562 13.152 1.00 93.25 94 LEU A N 1
ATOM 761 C CA . LEU A 1 94 ? -6.792 -0.426 12.346 1.00 93.25 94 LEU A CA 1
ATOM 762 C C . LEU A 1 94 ? -8.319 -0.326 12.263 1.00 93.25 94 LEU A C 1
ATOM 764 O O . LEU A 1 94 ? -8.868 0.771 12.367 1.00 93.25 94 LEU A O 1
ATOM 768 N N . PHE A 1 95 ? -9.016 -1.444 12.068 1.00 92.00 95 PHE A N 1
ATOM 769 C CA . PHE A 1 95 ? -10.475 -1.443 11.980 1.00 92.00 95 PHE A CA 1
ATOM 770 C C . PHE A 1 95 ? -11.153 -1.298 13.349 1.00 92.00 95 PHE A C 1
ATOM 772 O O . PHE A 1 95 ? -12.214 -0.673 13.426 1.00 92.00 95 PHE A O 1
ATOM 779 N N . ILE A 1 96 ? -10.539 -1.801 14.424 1.00 91.31 96 ILE A N 1
ATOM 780 C CA . ILE A 1 96 ? -10.983 -1.557 15.805 1.00 91.31 96 ILE A CA 1
ATOM 781 C C . ILE A 1 96 ? -10.861 -0.067 16.137 1.00 91.31 96 ILE A C 1
ATOM 783 O O . ILE A 1 96 ? -11.846 0.550 16.548 1.00 91.31 96 ILE A O 1
ATOM 787 N N . ASP A 1 97 ? -9.698 0.529 15.881 1.00 89.00 97 ASP A N 1
ATOM 788 C CA . ASP A 1 97 ? -9.426 1.948 16.107 1.00 89.00 97 ASP A CA 1
ATOM 789 C C . ASP A 1 97 ? -10.375 2.831 15.300 1.00 89.00 97 ASP A C 1
ATOM 791 O O . ASP A 1 97 ? -10.861 3.848 15.796 1.00 89.00 97 ASP A O 1
ATOM 795 N N . LEU A 1 98 ? -10.659 2.442 14.056 1.00 88.62 98 LEU A N 1
ATOM 796 C CA . LEU A 1 98 ? -11.579 3.149 13.176 1.00 88.62 98 LEU A CA 1
ATOM 797 C C . LEU A 1 98 ? -13.027 3.085 13.680 1.00 88.62 98 LEU A C 1
ATOM 799 O O . LEU A 1 98 ? -13.740 4.083 13.606 1.00 88.62 98 LEU A O 1
ATOM 803 N N . PHE A 1 99 ? -13.454 1.939 14.214 1.00 88.69 99 PHE A N 1
ATOM 804 C CA . PHE A 1 99 ? -14.785 1.777 14.800 1.00 88.69 99 PHE A CA 1
ATOM 805 C C . PHE A 1 99 ? -14.941 2.552 16.118 1.00 88.69 99 PHE A C 1
ATOM 807 O O . PHE A 1 99 ? -16.027 3.040 16.424 1.00 88.69 99 PHE A O 1
ATOM 814 N N . GLN A 1 100 ? -13.862 2.688 16.896 1.00 85.81 100 GLN A N 1
ATOM 815 C CA . GLN A 1 100 ? -13.860 3.423 18.165 1.00 85.81 100 GLN A CA 1
ATOM 816 C C . GLN A 1 100 ? -13.686 4.942 17.986 1.00 85.81 100 GLN A C 1
ATOM 818 O O . GLN A 1 100 ? -14.166 5.717 18.815 1.00 85.81 100 GLN A O 1
ATOM 823 N N . ASN A 1 101 ? -13.030 5.396 16.912 1.00 77.94 101 ASN A N 1
ATOM 824 C CA . ASN A 1 101 ? -12.767 6.815 16.668 1.00 77.94 101 ASN A CA 1
ATOM 825 C C . ASN A 1 101 ? -13.866 7.507 15.852 1.00 77.94 101 ASN A C 1
ATOM 827 O O . ASN A 1 101 ? -13.809 7.599 14.625 1.00 77.94 101 ASN A O 1
ATOM 831 N N . SER A 1 102 ? -14.794 8.163 16.548 1.00 66.00 102 SER A N 1
ATOM 832 C CA . SER A 1 102 ? -15.851 8.983 15.935 1.00 66.00 102 SER A CA 1
ATOM 833 C C . SER A 1 102 ? -15.387 10.358 15.410 1.00 66.00 102 SER A C 1
ATOM 835 O O . SER A 1 102 ? -16.194 11.129 14.894 1.00 66.00 102 SER A O 1
ATOM 837 N N . HIS A 1 103 ? -14.106 10.720 15.563 1.00 70.81 103 HIS A N 1
ATOM 838 C CA . HIS A 1 103 ? -13.599 12.083 15.309 1.00 70.81 103 HIS A CA 1
ATOM 839 C C . HIS A 1 103 ? -12.891 12.283 13.958 1.00 70.81 103 HIS A C 1
ATOM 841 O O . HIS A 1 103 ? -12.290 13.338 13.719 1.00 70.81 103 HIS A O 1
ATOM 847 N N . ILE A 1 104 ? -12.942 11.303 13.055 1.00 76.19 104 ILE A N 1
ATOM 848 C CA . ILE A 1 104 ? -12.265 11.396 11.757 1.00 76.19 104 ILE A CA 1
ATOM 849 C C . ILE A 1 104 ? -12.939 12.462 10.884 1.00 76.19 104 ILE A C 1
ATOM 851 O O . ILE A 1 104 ? -14.133 12.413 10.588 1.00 76.19 104 ILE A O 1
ATOM 855 N N . ARG A 1 105 ? -12.148 13.449 10.446 1.00 74.06 105 ARG A N 1
ATOM 856 C CA . ARG A 1 105 ? -12.626 14.554 9.607 1.00 74.06 105 ARG A CA 1
ATOM 857 C C . ARG A 1 105 ? -12.731 14.125 8.145 1.00 74.06 105 ARG A C 1
ATOM 859 O O . ARG A 1 105 ? -11.751 14.186 7.406 1.00 74.06 105 ARG A O 1
ATOM 866 N N . MET A 1 106 ? -13.946 13.774 7.736 1.00 75.75 106 MET A N 1
ATOM 867 C CA . MET A 1 106 ? -14.298 13.353 6.371 1.00 75.75 106 MET A CA 1
ATOM 868 C C . MET A 1 106 ? -13.895 14.351 5.279 1.00 75.75 106 MET A C 1
ATOM 870 O O . MET A 1 106 ? -13.501 13.949 4.193 1.00 75.75 106 MET A O 1
ATOM 874 N N . GLU A 1 107 ? -13.953 15.651 5.569 1.00 72.00 107 GLU A N 1
ATOM 875 C CA . GLU A 1 107 ? -13.696 16.730 4.600 1.00 72.00 107 GLU A CA 1
ATOM 876 C C . GLU A 1 107 ? -12.259 16.762 4.056 1.00 72.00 107 GLU A C 1
ATOM 878 O O . GLU A 1 107 ? -11.983 17.443 3.074 1.00 72.00 107 GLU A O 1
ATOM 883 N N . ARG A 1 108 ? -11.324 16.056 4.703 1.00 75.75 108 ARG A N 1
ATOM 884 C CA . ARG A 1 108 ? -9.903 16.028 4.321 1.00 75.75 108 ARG A CA 1
ATOM 885 C C . ARG A 1 108 ? -9.481 14.742 3.612 1.00 75.75 108 ARG A C 1
ATOM 887 O O . ARG A 1 108 ? -8.306 14.605 3.287 1.00 75.75 108 ARG A O 1
ATOM 894 N N . LEU A 1 109 ? -10.406 13.809 3.419 1.00 82.12 109 LEU A N 1
ATOM 895 C CA . LEU A 1 109 ? -10.127 12.483 2.884 1.00 82.12 109 LEU A CA 1
ATOM 896 C C . LEU A 1 109 ? -10.113 12.535 1.350 1.00 82.12 109 LEU A C 1
ATOM 898 O O . LEU A 1 109 ? -11.103 12.938 0.742 1.00 82.12 109 LEU A O 1
ATOM 902 N N . VAL A 1 110 ? -8.999 12.140 0.717 1.00 85.12 110 VAL A N 1
ATOM 903 C CA . VAL A 1 110 ? -8.917 12.081 -0.756 1.00 85.12 110 VAL A CA 1
ATOM 904 C C . VAL A 1 110 ? -9.627 10.830 -1.253 1.00 85.12 110 VAL A C 1
ATOM 906 O O . VAL A 1 110 ? -10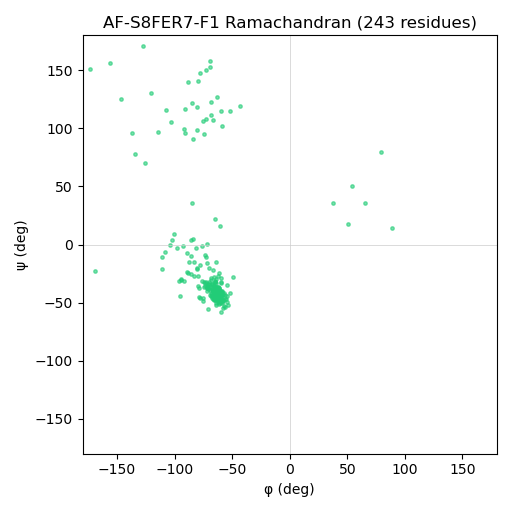.423 10.897 -2.188 1.00 85.12 110 VAL A O 1
ATOM 909 N N . SER A 1 111 ? -9.367 9.684 -0.620 1.00 89.38 111 SER A N 1
ATOM 910 C CA . SER A 1 111 ? -10.167 8.474 -0.810 1.00 89.38 111 SER A CA 1
ATOM 911 C C . SER A 1 111 ? -10.065 7.526 0.381 1.00 89.38 111 SER A C 1
ATOM 913 O O . SER A 1 111 ? -9.085 7.531 1.126 1.00 89.38 111 SER A O 1
ATOM 915 N N . VAL A 1 112 ? -11.085 6.678 0.555 1.00 91.00 112 VAL A N 1
ATOM 916 C CA . VAL A 1 112 ? -11.149 5.742 1.690 1.00 91.00 112 VAL A CA 1
ATOM 917 C C . VAL A 1 112 ? -9.977 4.764 1.630 1.00 91.00 112 VAL A C 1
ATOM 919 O O . VAL A 1 112 ? -9.276 4.577 2.617 1.00 91.00 112 VAL A O 1
ATOM 922 N N . ARG A 1 113 ? -9.681 4.220 0.444 1.00 91.38 113 ARG A N 1
ATOM 923 C CA . ARG A 1 113 ? -8.545 3.307 0.241 1.00 91.38 113 ARG A CA 1
ATOM 924 C C . ARG A 1 113 ? -7.190 3.958 0.543 1.00 91.38 113 ARG A C 1
ATOM 926 O O . ARG A 1 113 ? -6.312 3.301 1.095 1.00 91.38 113 ARG A O 1
ATOM 933 N N . ALA A 1 114 ? -7.012 5.237 0.205 1.00 91.62 114 ALA A N 1
ATOM 934 C CA . ALA A 1 114 ? -5.778 5.967 0.487 1.00 91.62 114 ALA A CA 1
ATOM 935 C C . ALA A 1 114 ? -5.600 6.210 1.989 1.00 91.62 114 ALA A C 1
ATOM 937 O O . ALA A 1 114 ? -4.517 5.979 2.529 1.00 91.62 114 ALA A O 1
ATOM 938 N N . TYR A 1 115 ? -6.684 6.600 2.663 1.00 92.75 115 TYR A N 1
ATOM 939 C CA . TYR A 1 115 ? -6.717 6.756 4.111 1.00 92.75 115 TYR A CA 1
ATOM 940 C C . TYR A 1 115 ? -6.387 5.444 4.837 1.00 92.75 115 TYR A C 1
ATOM 942 O O . TYR A 1 115 ? -5.516 5.432 5.706 1.00 92.75 115 TYR A O 1
ATOM 950 N N . LEU A 1 116 ? -7.024 4.330 4.454 1.00 93.31 116 LEU A N 1
ATOM 951 C CA . LEU A 1 116 ? -6.792 3.025 5.084 1.00 93.31 116 LEU A CA 1
ATOM 952 C C . LEU A 1 116 ? -5.340 2.556 4.900 1.00 93.31 116 LEU A C 1
ATOM 954 O O . LEU A 1 116 ? -4.722 2.103 5.859 1.00 93.31 116 LEU A O 1
ATOM 958 N N . LEU A 1 117 ? -4.752 2.733 3.711 1.00 93.12 117 LEU A N 1
ATOM 959 C CA . LEU A 1 117 ? -3.333 2.422 3.487 1.00 93.12 117 LEU A CA 1
ATOM 960 C C . LEU A 1 117 ? -2.402 3.287 4.341 1.00 93.12 117 LEU A C 1
ATOM 962 O O . LEU A 1 117 ? -1.431 2.776 4.901 1.00 93.12 117 LEU A O 1
ATOM 966 N N . LYS A 1 118 ? -2.700 4.586 4.467 1.00 92.00 118 LYS A N 1
ATOM 967 C CA . LYS A 1 118 ? -1.942 5.496 5.333 1.00 92.00 118 LYS A CA 1
ATOM 968 C C . LYS A 1 118 ? -1.996 5.039 6.789 1.00 92.00 118 LYS A C 1
ATOM 970 O O . LYS A 1 118 ? -0.962 4.975 7.453 1.00 92.00 118 LYS A O 1
ATOM 975 N N . ALA A 1 119 ? -3.194 4.732 7.280 1.00 91.88 119 ALA A N 1
ATOM 976 C CA . ALA A 1 119 ? -3.410 4.277 8.645 1.00 91.88 119 ALA A CA 1
ATOM 977 C C . ALA A 1 119 ? -2.693 2.942 8.908 1.00 91.88 119 ALA A C 1
ATOM 979 O O . ALA A 1 119 ? -1.975 2.837 9.901 1.00 91.88 119 ALA A O 1
ATOM 980 N N . LEU A 1 120 ? -2.776 1.977 7.983 1.00 93.75 120 LEU A N 1
ATOM 981 C CA . LEU A 1 120 ? -2.072 0.697 8.097 1.00 93.75 120 LEU A CA 1
ATOM 982 C C . LEU A 1 120 ? -0.560 0.910 8.158 1.00 93.75 120 LEU A C 1
ATOM 984 O O . LEU A 1 120 ? 0.106 0.383 9.043 1.00 93.75 120 LEU A O 1
ATOM 988 N N . ARG A 1 121 ? -0.013 1.723 7.246 1.00 90.50 121 ARG A N 1
ATOM 989 C CA . ARG A 1 121 ? 1.418 2.050 7.217 1.00 90.50 121 ARG A CA 1
ATOM 990 C C . ARG A 1 121 ? 1.878 2.670 8.537 1.00 90.50 121 ARG A C 1
ATOM 992 O O . ARG A 1 121 ? 2.960 2.343 9.014 1.00 90.50 121 ARG A O 1
ATOM 999 N N . ASN A 1 122 ? 1.078 3.561 9.119 1.00 88.81 122 ASN A N 1
ATOM 1000 C CA . ASN A 1 122 ? 1.391 4.170 10.408 1.00 88.81 122 ASN A CA 1
ATOM 1001 C C . ASN A 1 122 ? 1.350 3.147 11.553 1.00 88.81 122 ASN A C 1
ATOM 1003 O O . ASN A 1 122 ? 2.226 3.190 12.411 1.00 88.81 122 ASN A O 1
ATOM 1007 N N . ASN A 1 123 ? 0.384 2.222 11.551 1.00 89.69 123 ASN A N 1
ATOM 1008 C CA . ASN A 1 123 ? 0.287 1.163 12.559 1.00 89.69 123 ASN A CA 1
ATOM 1009 C C . ASN A 1 123 ? 1.481 0.194 12.462 1.00 89.69 123 ASN A C 1
ATOM 1011 O O . ASN A 1 123 ? 2.178 -0.033 13.450 1.00 89.69 123 ASN A O 1
ATOM 1015 N N . LEU A 1 124 ? 1.818 -0.251 11.243 1.00 89.62 124 LEU A N 1
ATOM 1016 C CA . LEU A 1 124 ? 3.019 -1.046 10.965 1.00 89.62 124 LEU A CA 1
ATOM 1017 C C . LEU A 1 124 ? 4.285 -0.334 11.463 1.00 89.62 124 LEU A C 1
ATOM 1019 O O . LEU A 1 124 ? 5.099 -0.950 12.148 1.00 89.62 124 LEU A O 1
ATOM 1023 N N . ALA A 1 125 ? 4.439 0.965 11.172 1.00 85.69 125 ALA A N 1
ATOM 1024 C CA . ALA A 1 125 ? 5.546 1.798 11.660 1.00 85.69 125 ALA A CA 1
ATOM 1025 C C . ALA A 1 125 ? 5.643 1.802 13.176 1.00 85.69 125 ALA A C 1
ATOM 1027 O O . ALA A 1 125 ? 6.690 1.482 13.737 1.00 85.69 125 ALA A O 1
ATOM 1028 N N . TYR A 1 126 ? 4.537 2.136 13.824 1.00 86.12 126 TYR A N 1
ATOM 1029 C CA . TYR A 1 126 ? 4.470 2.256 15.264 1.00 86.12 126 TYR A CA 1
ATOM 1030 C C . TYR A 1 126 ? 4.802 0.932 15.965 1.00 86.12 126 TYR A C 1
ATOM 1032 O O . TYR A 1 126 ? 5.691 0.894 16.818 1.00 86.12 126 TYR A O 1
ATOM 1040 N N . LYS A 1 127 ? 4.157 -0.168 15.562 1.00 86.69 127 LYS A N 1
ATOM 1041 C CA . LYS A 1 127 ? 4.376 -1.485 16.167 1.00 86.69 127 LYS A CA 1
ATOM 1042 C C . LYS A 1 127 ? 5.767 -2.048 15.883 1.00 86.69 127 LYS A C 1
ATOM 1044 O O . LYS A 1 127 ? 6.385 -2.603 16.785 1.00 86.69 127 LYS A O 1
ATOM 1049 N N . THR A 1 128 ? 6.302 -1.852 14.676 1.00 83.31 128 THR A N 1
ATOM 1050 C CA . THR A 1 128 ? 7.667 -2.299 14.339 1.00 83.31 128 THR A CA 1
ATOM 1051 C C . THR A 1 128 ? 8.705 -1.603 15.222 1.00 83.31 128 THR A C 1
ATOM 1053 O O . THR A 1 128 ? 9.607 -2.252 15.748 1.00 83.31 128 THR A O 1
ATOM 1056 N N . ILE A 1 129 ? 8.555 -0.292 15.451 1.00 81.06 129 ILE A N 1
ATOM 1057 C CA . ILE A 1 129 ? 9.432 0.474 16.351 1.00 81.06 129 ILE A CA 1
ATOM 1058 C C . ILE A 1 129 ? 9.293 -0.015 17.798 1.00 81.06 129 ILE A C 1
ATOM 1060 O O . ILE A 1 129 ? 10.300 -0.167 18.492 1.00 81.06 129 ILE A O 1
ATOM 1064 N N . ALA A 1 130 ? 8.064 -0.284 18.248 1.00 81.44 130 ALA A N 1
ATOM 1065 C CA . ALA A 1 130 ? 7.798 -0.769 19.600 1.00 81.44 130 ALA A CA 1
ATOM 1066 C C . ALA A 1 130 ? 8.440 -2.143 19.872 1.00 81.44 130 ALA A C 1
ATOM 1068 O O . ALA A 1 130 ? 8.983 -2.356 20.956 1.00 81.44 130 ALA A O 1
ATOM 1069 N N . ILE A 1 131 ? 8.420 -3.047 18.887 1.00 79.50 131 ILE A N 1
ATOM 1070 C CA . ILE A 1 131 ? 8.997 -4.395 18.989 1.00 79.50 131 ILE A CA 1
ATOM 1071 C C . ILE A 1 131 ? 10.527 -4.350 18.897 1.00 79.50 131 ILE A C 1
ATOM 1073 O O . ILE A 1 131 ? 11.215 -4.916 19.747 1.00 79.50 131 ILE A O 1
ATOM 1077 N N . ASN A 1 132 ? 11.075 -3.643 17.904 1.00 73.19 132 ASN A N 1
ATOM 1078 C CA . ASN A 1 132 ? 12.505 -3.709 17.592 1.00 73.19 132 ASN A CA 1
ATOM 1079 C C . ASN A 1 132 ? 13.373 -2.751 18.424 1.00 73.19 132 ASN A C 1
ATOM 1081 O O . ASN A 1 132 ? 14.596 -2.845 18.363 1.00 73.19 132 ASN A O 1
ATOM 1085 N N . LYS A 1 133 ? 12.778 -1.823 19.197 1.00 59.31 133 LYS A N 1
ATOM 1086 C CA . LYS A 1 133 ? 13.477 -0.810 20.027 1.00 59.31 133 LYS A CA 1
ATOM 1087 C C . LYS A 1 133 ? 14.563 -0.007 19.286 1.00 59.31 133 LYS A C 1
ATOM 1089 O O . LYS A 1 133 ? 15.401 0.632 19.921 1.00 59.31 133 LYS A O 1
ATOM 1094 N N . GLN A 1 134 ? 14.548 -0.012 17.955 1.00 51.50 134 GLN A N 1
ATOM 1095 C CA . GLN A 1 134 ? 15.538 0.631 17.101 1.00 51.50 134 GLN A CA 1
ATOM 1096 C C . GLN A 1 134 ? 14.835 1.663 16.220 1.00 51.50 134 GLN A C 1
ATOM 1098 O O . GLN A 1 134 ? 13.793 1.398 15.619 1.00 51.50 134 GLN A O 1
ATOM 1103 N N . SER A 1 135 ? 15.379 2.880 16.198 1.00 48.59 135 SER A N 1
ATOM 1104 C CA . SER A 1 135 ? 14.811 4.015 15.479 1.00 48.59 135 SER A CA 1
ATOM 1105 C C . SER A 1 135 ? 15.050 3.868 13.982 1.00 48.59 135 SER A C 1
ATOM 1107 O O . SER A 1 135 ? 16.093 4.280 13.480 1.00 48.59 135 SER A O 1
ATOM 1109 N N . VAL A 1 136 ? 14.086 3.327 13.248 1.00 47.81 136 VAL A N 1
ATOM 1110 C CA . VAL A 1 136 ? 14.088 3.462 11.790 1.00 47.81 136 VAL A CA 1
ATOM 1111 C C . VAL A 1 136 ? 12.682 3.842 11.337 1.00 47.81 136 VAL A C 1
ATOM 1113 O O . VAL A 1 136 ? 11.888 3.029 10.882 1.00 47.81 136 VAL A O 1
ATOM 1116 N N . LEU A 1 137 ? 12.358 5.126 11.515 1.00 45.66 137 LEU A N 1
ATOM 1117 C CA . LEU A 1 137 ? 11.225 5.778 10.844 1.00 45.66 137 LEU A CA 1
ATOM 1118 C C . LEU A 1 137 ? 11.504 6.012 9.349 1.00 45.66 137 LEU A C 1
ATOM 1120 O O . LEU A 1 137 ? 10.595 6.377 8.597 1.00 45.66 137 LEU A O 1
ATOM 1124 N N . GLU A 1 138 ? 12.746 5.812 8.909 1.00 46.53 138 GLU A N 1
ATOM 1125 C CA . GLU A 1 138 ? 13.159 6.044 7.534 1.00 46.53 138 GLU A CA 1
ATOM 1126 C C . GLU A 1 138 ? 13.290 4.730 6.776 1.00 46.53 138 GLU A C 1
ATOM 1128 O O . GLU A 1 138 ? 14.243 3.981 6.927 1.00 46.53 138 GLU A O 1
ATOM 1133 N N . ASP A 1 139 ? 12.293 4.521 5.920 1.00 52.88 139 ASP A N 1
ATOM 1134 C CA . ASP A 1 139 ? 12.223 3.504 4.878 1.00 52.88 139 ASP A CA 1
ATOM 1135 C C . ASP A 1 139 ? 11.856 2.099 5.369 1.00 52.88 139 ASP A C 1
ATOM 1137 O O . ASP A 1 139 ? 12.668 1.184 5.419 1.00 52.88 139 ASP A O 1
ATOM 1141 N N . PHE A 1 140 ? 10.547 1.908 5.594 1.00 60.97 140 PHE A N 1
ATOM 1142 C CA . PHE A 1 140 ? 9.926 0.602 5.359 1.00 60.97 140 PHE A CA 1
ATOM 1143 C C . PHE A 1 140 ? 10.450 0.046 4.042 1.00 60.97 140 PHE A C 1
ATOM 1145 O O . PHE A 1 140 ? 10.272 0.672 2.986 1.00 60.97 140 PHE A O 1
ATOM 1152 N N . GLU A 1 141 ? 11.108 -1.103 4.114 1.00 67.69 141 GLU A N 1
ATOM 1153 C CA . GLU A 1 141 ? 11.554 -1.796 2.927 1.00 67.69 141 GLU A CA 1
ATOM 1154 C C . GLU A 1 141 ? 10.302 -2.263 2.187 1.00 67.69 141 GLU A C 1
ATOM 1156 O O . GLU A 1 141 ? 9.559 -3.119 2.657 1.00 67.69 141 GLU A O 1
ATOM 1161 N N . PHE A 1 142 ? 9.994 -1.600 1.072 1.00 75.44 142 PHE A N 1
ATOM 1162 C CA . PHE A 1 142 ? 8.900 -2.022 0.214 1.00 75.44 142 PHE A CA 1
ATOM 1163 C C . PHE A 1 142 ? 9.459 -3.100 -0.703 1.00 75.44 142 PHE A C 1
ATOM 1165 O O . PHE A 1 142 ? 10.028 -2.806 -1.764 1.00 75.44 142 PHE A O 1
ATOM 1172 N N . ASN A 1 143 ? 9.348 -4.335 -0.233 1.00 73.94 143 ASN A N 1
ATOM 1173 C CA . ASN A 1 143 ? 9.881 -5.500 -0.898 1.00 73.94 143 ASN A CA 1
ATOM 1174 C C . ASN A 1 143 ? 8.872 -6.077 -1.879 1.00 73.94 143 ASN A C 1
ATOM 1176 O O . ASN A 1 143 ? 7.664 -6.134 -1.657 1.00 73.94 143 ASN A O 1
ATOM 1180 N N . VAL A 1 144 ? 9.420 -6.490 -3.010 1.00 66.00 144 VAL A N 1
ATOM 1181 C CA . VAL A 1 144 ? 8.714 -7.216 -4.053 1.00 66.00 144 VAL A CA 1
ATOM 1182 C C . VAL A 1 144 ? 9.387 -8.574 -4.040 1.00 66.00 144 VAL A C 1
ATOM 1184 O O . VAL A 1 144 ? 10.504 -8.664 -4.553 1.00 66.00 144 VAL A O 1
ATOM 1187 N N . PRO A 1 145 ? 8.812 -9.576 -3.355 1.00 58.66 145 PRO A N 1
ATOM 1188 C CA . PRO A 1 145 ? 9.396 -10.902 -3.360 1.00 58.66 145 PRO A CA 1
ATOM 1189 C C . PRO A 1 145 ? 9.435 -11.378 -4.809 1.00 58.66 145 PRO A C 1
ATOM 1191 O O . PRO A 1 145 ? 8.399 -11.499 -5.461 1.00 58.66 145 PRO A O 1
ATOM 1194 N N . ILE A 1 146 ? 10.645 -11.559 -5.325 1.00 58.28 146 ILE A N 1
ATOM 1195 C CA . ILE A 1 146 ? 10.872 -12.212 -6.605 1.00 58.28 146 ILE A CA 1
ATOM 1196 C C . ILE A 1 146 ? 11.064 -13.677 -6.249 1.00 58.28 146 ILE A C 1
ATOM 1198 O O . ILE A 1 146 ? 12.116 -14.067 -5.755 1.00 58.28 146 ILE A O 1
ATOM 1202 N N . ASP A 1 147 ? 10.004 -14.451 -6.413 1.00 57.50 147 ASP A N 1
ATOM 1203 C CA . ASP A 1 147 ? 10.055 -15.902 -6.306 1.00 57.50 147 ASP A CA 1
ATOM 1204 C C . ASP A 1 147 ? 10.585 -16.451 -7.646 1.00 57.50 147 ASP A C 1
ATOM 1206 O O . ASP A 1 147 ? 10.004 -16.170 -8.697 1.00 57.50 147 ASP A O 1
ATOM 1210 N N . GLU A 1 148 ? 11.729 -17.143 -7.628 1.00 57.59 148 GLU A N 1
ATOM 1211 C CA . GLU A 1 148 ? 12.370 -17.696 -8.835 1.00 57.59 148 GLU A CA 1
ATOM 1212 C C . GLU A 1 148 ? 11.496 -18.769 -9.500 1.00 57.59 148 GLU A C 1
ATOM 1214 O O . GLU A 1 148 ? 11.371 -18.778 -10.725 1.00 57.59 148 GLU A O 1
ATOM 1219 N N . ASP A 1 149 ? 10.785 -19.583 -8.714 1.00 55.78 149 ASP A N 1
ATOM 1220 C CA . ASP A 1 149 ? 9.860 -20.591 -9.243 1.00 55.78 149 ASP A CA 1
ATOM 1221 C C . ASP A 1 149 ? 8.660 -19.920 -9.937 1.00 55.78 149 ASP A C 1
ATOM 1223 O O . ASP A 1 149 ? 8.144 -20.383 -10.960 1.00 55.78 149 ASP A O 1
ATOM 1227 N N . LEU A 1 150 ? 8.225 -18.772 -9.406 1.00 57.12 150 LEU A N 1
ATOM 1228 C CA . LEU A 1 150 ? 7.173 -17.950 -10.000 1.00 57.12 150 LEU A CA 1
ATOM 1229 C C . LEU A 1 150 ? 7.655 -17.244 -11.273 1.00 57.12 150 LEU A C 1
ATOM 1231 O O . LEU A 1 150 ? 6.890 -17.108 -12.230 1.00 57.12 150 LEU A O 1
ATOM 1235 N N . PHE A 1 151 ? 8.911 -16.804 -11.292 1.00 60.62 151 PHE A N 1
ATOM 1236 C CA . PHE A 1 151 ? 9.533 -16.194 -12.457 1.00 60.62 151 PHE A CA 1
ATOM 1237 C C . PHE A 1 151 ? 9.557 -17.175 -13.639 1.00 60.62 151 PHE A C 1
ATOM 1239 O O . PHE A 1 151 ? 9.080 -16.836 -14.725 1.00 60.62 151 PHE A O 1
ATOM 1246 N N . ASP A 1 152 ? 10.006 -18.407 -13.405 1.00 59.16 152 ASP A N 1
ATOM 1247 C CA . ASP A 1 152 ? 10.065 -19.455 -14.428 1.00 59.16 152 ASP A CA 1
ATOM 1248 C C . ASP A 1 152 ? 8.669 -19.874 -14.924 1.00 59.16 152 ASP A C 1
ATOM 1250 O O . ASP A 1 152 ? 8.482 -20.161 -16.109 1.00 59.16 152 ASP A O 1
ATOM 1254 N N . TYR A 1 153 ? 7.651 -19.833 -14.056 1.00 59.50 153 TYR A N 1
ATOM 1255 C CA . TYR A 1 153 ? 6.255 -20.054 -14.449 1.00 59.50 153 TYR A CA 1
ATOM 1256 C C . TYR A 1 153 ? 5.682 -18.916 -15.316 1.00 59.50 153 TYR A C 1
ATOM 1258 O O . TYR A 1 153 ? 4.897 -19.155 -16.234 1.00 59.50 153 TYR A O 1
ATOM 1266 N N . MET A 1 154 ? 6.043 -17.663 -15.027 1.00 55.88 154 MET A N 1
ATOM 1267 C CA . MET A 1 154 ? 5.489 -16.480 -15.699 1.00 55.88 154 MET A CA 1
ATOM 1268 C C . MET A 1 154 ? 6.109 -16.180 -17.068 1.00 55.88 154 MET A C 1
ATOM 1270 O O . MET A 1 154 ? 5.488 -15.468 -17.872 1.00 55.88 154 MET A O 1
ATOM 1274 N N . PHE A 1 155 ? 7.307 -16.708 -17.322 1.00 62.44 155 PHE A N 1
ATOM 1275 C CA . PHE A 1 155 ? 8.058 -16.552 -18.568 1.00 62.44 155 PHE A CA 1
ATOM 1276 C C . PHE A 1 155 ? 8.441 -17.928 -19.152 1.00 62.44 155 PHE A C 1
ATOM 1278 O O . PHE A 1 155 ? 9.614 -18.306 -19.135 1.00 62.44 155 PHE A O 1
ATOM 1285 N N . PRO A 1 156 ? 7.472 -18.711 -19.667 1.00 58.12 156 PRO A N 1
ATOM 1286 C CA . PRO A 1 156 ? 7.748 -20.041 -20.201 1.00 58.12 156 PRO A CA 1
ATOM 1287 C C . PRO A 1 156 ? 8.585 -19.981 -21.492 1.00 58.12 156 PRO A C 1
ATOM 1289 O O . PRO A 1 156 ? 8.085 -19.562 -22.527 1.00 58.12 156 PRO A O 1
ATOM 1292 N N . LYS A 1 157 ? 9.841 -20.450 -21.415 1.00 55.00 157 LYS A N 1
ATOM 1293 C CA . LYS A 1 157 ? 10.744 -20.906 -22.504 1.00 55.00 157 LYS A CA 1
ATOM 1294 C C . LYS A 1 157 ? 10.725 -20.141 -23.843 1.00 55.00 157 LYS A C 1
ATOM 1296 O O . LYS A 1 157 ? 10.927 -20.757 -24.887 1.00 55.00 157 LYS A O 1
ATOM 1301 N N . ASP A 1 158 ? 10.552 -18.827 -23.820 1.00 59.16 158 ASP A N 1
ATOM 1302 C CA . ASP A 1 158 ? 11.008 -17.960 -24.906 1.00 59.16 158 ASP A CA 1
ATOM 1303 C C . ASP A 1 158 ? 12.225 -17.193 -24.379 1.00 59.16 158 ASP A C 1
ATOM 1305 O O . ASP A 1 158 ? 12.127 -16.460 -23.386 1.00 59.16 158 ASP A O 1
ATOM 1309 N N . ASP A 1 159 ? 13.397 -17.427 -24.978 1.00 66.44 159 ASP A N 1
ATOM 1310 C CA . ASP A 1 159 ? 14.684 -16.977 -24.425 1.00 66.44 159 ASP A CA 1
ATOM 1311 C C . ASP A 1 159 ? 14.733 -15.449 -24.260 1.00 66.44 159 ASP A C 1
ATOM 1313 O O . ASP A 1 159 ? 15.296 -14.943 -23.284 1.00 66.44 159 ASP A O 1
ATOM 1317 N N . GLU A 1 160 ? 14.064 -14.710 -25.150 1.00 69.44 160 GLU A N 1
ATOM 1318 C CA . GLU A 1 160 ? 13.989 -13.249 -25.108 1.00 69.44 160 GLU A CA 1
ATOM 1319 C C . GLU A 1 160 ? 13.041 -12.718 -24.023 1.00 69.44 160 GLU A C 1
ATOM 1321 O O . GLU A 1 160 ? 13.437 -11.837 -23.257 1.00 69.44 160 GLU A O 1
ATOM 1326 N N . GLU A 1 161 ? 11.823 -13.254 -23.869 1.00 67.12 161 GLU A N 1
ATOM 1327 C CA . GLU A 1 161 ? 10.911 -12.796 -22.806 1.00 67.12 161 GLU A CA 1
ATOM 1328 C C . GLU A 1 161 ? 11.480 -13.087 -21.413 1.00 67.12 161 GLU A C 1
ATOM 1330 O O . GLU A 1 161 ? 11.403 -12.243 -20.516 1.00 67.12 161 GLU A O 1
ATOM 1335 N N . MET A 1 162 ? 12.108 -14.254 -21.242 1.00 69.75 162 MET A N 1
ATOM 1336 C CA . MET A 1 162 ? 12.749 -14.644 -19.991 1.00 69.75 162 MET A CA 1
ATOM 1337 C C . MET A 1 162 ? 13.971 -13.760 -19.687 1.00 69.75 162 MET A C 1
ATOM 1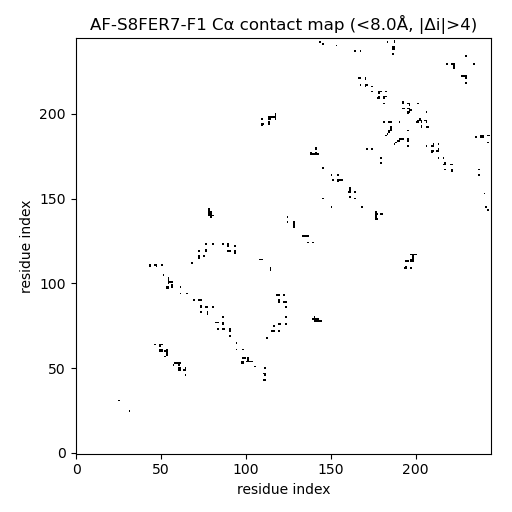339 O O . MET A 1 162 ? 14.177 -13.337 -18.545 1.00 69.75 162 MET A O 1
ATOM 1343 N N . ARG A 1 163 ? 14.776 -13.420 -20.704 1.00 72.88 163 ARG A N 1
ATOM 1344 C CA . ARG A 1 163 ? 15.898 -12.477 -20.571 1.00 72.88 163 ARG A CA 1
ATOM 1345 C C . ARG A 1 163 ? 15.411 -11.089 -20.158 1.00 72.88 163 ARG A C 1
ATOM 1347 O O . ARG A 1 163 ? 15.943 -10.524 -19.201 1.00 72.88 163 ARG A O 1
ATOM 1354 N N . LEU A 1 164 ? 14.381 -10.567 -20.820 1.00 71.56 164 LEU A N 1
ATOM 1355 C CA . LEU A 1 164 ? 13.797 -9.262 -20.504 1.00 71.56 164 LEU A CA 1
ATOM 1356 C C . LEU A 1 164 ? 13.149 -9.240 -19.119 1.00 71.56 164 LEU A C 1
ATOM 1358 O O . LEU A 1 164 ? 13.288 -8.259 -18.389 1.00 71.56 164 LEU A O 1
ATOM 1362 N N . GLY A 1 165 ? 12.487 -10.330 -18.725 1.00 71.31 165 GLY A N 1
ATOM 1363 C CA . GLY A 1 165 ? 11.939 -10.499 -17.383 1.00 71.31 165 GLY A CA 1
ATOM 1364 C C . GLY A 1 165 ? 13.025 -10.373 -16.314 1.00 71.31 165 GLY A C 1
ATOM 1365 O O . GLY A 1 165 ? 12.859 -9.602 -15.367 1.00 71.31 165 GLY A O 1
ATOM 1366 N N . ARG A 1 166 ? 14.164 -11.061 -16.489 1.00 74.62 166 ARG A N 1
ATOM 1367 C CA . ARG A 1 166 ? 15.288 -11.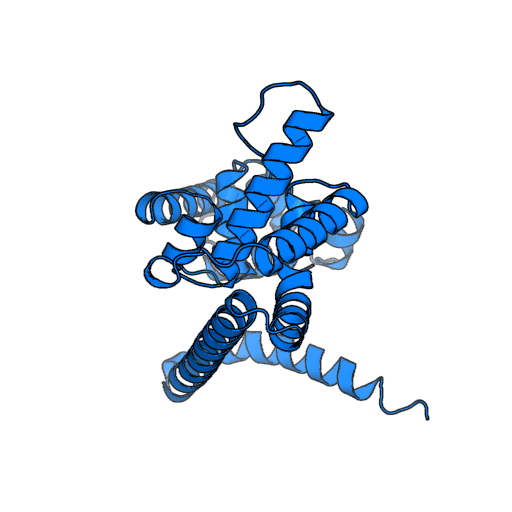009 -15.538 1.00 74.62 166 ARG A CA 1
ATOM 1368 C C . ARG A 1 166 ? 15.897 -9.615 -15.463 1.00 74.62 166 ARG A C 1
ATOM 1370 O O . ARG A 1 166 ? 16.124 -9.103 -14.370 1.00 74.62 166 ARG A O 1
ATOM 1377 N N . GLN A 1 167 ? 16.092 -8.971 -16.612 1.00 77.19 167 GLN A N 1
ATOM 1378 C CA . GLN A 1 167 ? 16.589 -7.595 -16.666 1.00 77.19 167 GLN A CA 1
ATOM 1379 C C . GLN A 1 167 ? 15.644 -6.617 -15.960 1.00 77.19 167 GLN A C 1
ATOM 1381 O O . GLN A 1 167 ? 16.100 -5.724 -15.247 1.00 77.19 167 GLN A O 1
ATOM 1386 N N . LEU A 1 168 ? 14.328 -6.790 -16.109 1.00 76.00 168 LEU A N 1
ATOM 1387 C CA . LEU A 1 168 ? 13.339 -5.957 -15.429 1.00 76.00 168 LEU A CA 1
ATOM 1388 C C . LEU A 1 168 ? 13.359 -6.172 -13.916 1.00 76.00 168 LEU A C 1
ATOM 1390 O O . LEU A 1 168 ? 13.335 -5.200 -13.164 1.00 76.00 168 LEU A O 1
ATOM 1394 N N . VAL A 1 169 ? 13.423 -7.422 -13.468 1.00 76.50 169 VAL A N 1
ATOM 1395 C CA . VAL A 1 169 ? 13.552 -7.781 -12.052 1.00 76.50 169 VAL A CA 1
ATOM 1396 C C . VAL A 1 169 ? 14.788 -7.119 -11.433 1.00 76.50 169 VAL A C 1
ATOM 1398 O O . VAL A 1 169 ? 14.689 -6.459 -10.395 1.00 76.50 169 VAL A O 1
ATOM 1401 N N . GLU A 1 170 ? 15.934 -7.202 -12.108 1.00 79.69 170 GLU A N 1
ATOM 1402 C CA . GLU A 1 170 ? 17.172 -6.545 -11.681 1.00 79.69 170 GLU A CA 1
ATOM 1403 C C . GLU A 1 170 ? 17.054 -5.009 -11.711 1.00 79.69 170 GLU A C 1
ATOM 1405 O O . GLU A 1 170 ? 17.550 -4.304 -10.831 1.00 79.69 170 GLU A O 1
ATOM 1410 N N . ALA A 1 171 ? 16.361 -4.450 -12.702 1.00 82.56 171 ALA A N 1
ATOM 1411 C CA . ALA A 1 171 ? 16.118 -3.014 -12.774 1.00 82.56 171 ALA A CA 1
ATOM 1412 C C . ALA A 1 171 ? 15.219 -2.528 -11.623 1.00 82.56 171 ALA A C 1
ATOM 1414 O O . ALA A 1 171 ? 15.475 -1.472 -11.035 1.00 82.56 171 ALA A O 1
ATOM 1415 N N . ILE A 1 172 ? 14.192 -3.306 -11.266 1.00 82.25 172 ILE A N 1
ATOM 1416 C CA . ILE A 1 172 ? 13.285 -3.026 -10.148 1.00 82.25 172 ILE A CA 1
ATOM 1417 C C . ILE A 1 172 ? 14.029 -3.129 -8.819 1.00 82.25 172 ILE A C 1
ATOM 1419 O O . ILE A 1 172 ? 13.814 -2.278 -7.954 1.00 82.25 172 ILE A O 1
ATOM 1423 N N . SER A 1 173 ? 14.921 -4.109 -8.641 1.00 83.25 173 SER A N 1
ATOM 1424 C CA . SER A 1 173 ? 15.692 -4.254 -7.399 1.00 83.25 173 SER A CA 1
ATOM 1425 C C . SER A 1 173 ? 16.546 -3.012 -7.108 1.00 83.25 173 SER A C 1
ATOM 1427 O O . SER A 1 173 ? 16.642 -2.600 -5.952 1.00 83.25 173 SER A O 1
ATOM 1429 N N . LYS A 1 174 ? 17.033 -2.332 -8.158 1.00 86.75 174 LYS A N 1
ATOM 1430 C CA . LYS A 1 174 ? 17.788 -1.065 -8.095 1.00 86.75 174 LYS A CA 1
ATOM 1431 C C . LYS A 1 174 ? 16.934 0.168 -7.759 1.00 86.75 174 LYS A C 1
ATOM 1433 O O . LYS A 1 174 ? 17.492 1.256 -7.573 1.00 86.75 174 LYS A O 1
ATOM 1438 N N . LEU A 1 175 ? 15.605 0.075 -7.722 1.00 87.62 175 LEU A N 1
ATOM 1439 C CA . LEU A 1 175 ? 14.733 1.180 -7.305 1.00 87.62 175 LEU A CA 1
ATOM 1440 C C . LEU A 1 175 ? 14.705 1.319 -5.778 1.00 87.62 175 LEU A C 1
ATOM 1442 O O . LEU A 1 175 ? 14.755 0.329 -5.052 1.00 87.62 175 LEU A O 1
ATOM 1446 N N . SER A 1 176 ? 14.553 2.547 -5.276 1.00 90.00 176 SER A N 1
ATOM 1447 C CA . SER A 1 176 ? 14.322 2.753 -3.841 1.00 90.00 176 SER A CA 1
ATOM 1448 C C . SER A 1 176 ? 12.937 2.250 -3.417 1.00 90.00 176 SER A C 1
ATOM 1450 O O . SER A 1 176 ? 12.009 2.209 -4.229 1.00 90.00 176 SER A O 1
ATOM 1452 N N . SER A 1 177 ? 12.749 1.942 -2.130 1.00 87.69 177 SER A N 1
ATOM 1453 C CA . SER A 1 177 ? 11.458 1.493 -1.576 1.00 87.69 177 SER A CA 1
ATOM 1454 C C . SER A 1 177 ? 10.305 2.439 -1.929 1.00 87.69 177 SER A C 1
ATOM 1456 O O . SER A 1 177 ? 9.238 2.007 -2.359 1.00 87.69 177 SER A O 1
ATOM 1458 N N . LYS A 1 178 ? 10.537 3.758 -1.856 1.00 89.19 178 LYS A N 1
ATOM 1459 C CA . LYS A 1 178 ? 9.541 4.776 -2.236 1.00 89.19 178 LYS A CA 1
ATOM 1460 C C . LYS A 1 178 ? 9.219 4.748 -3.732 1.00 89.19 178 LYS A C 1
ATOM 1462 O O . LYS A 1 178 ? 8.066 4.942 -4.105 1.00 89.19 178 LYS A O 1
ATOM 1467 N N . GLN A 1 179 ? 10.208 4.501 -4.592 1.00 91.06 179 GLN A N 1
ATOM 1468 C CA . GLN A 1 179 ? 9.984 4.348 -6.033 1.00 91.06 179 GLN A CA 1
ATOM 1469 C C . GLN A 1 179 ? 9.163 3.090 -6.334 1.00 91.06 179 GLN A C 1
ATOM 1471 O O . GLN A 1 179 ? 8.170 3.184 -7.055 1.00 91.06 179 GLN A O 1
ATOM 1476 N N . LYS A 1 180 ? 9.519 1.945 -5.733 1.00 88.88 180 LYS A N 1
ATOM 1477 C CA . LYS A 1 180 ? 8.773 0.683 -5.869 1.00 88.88 180 LYS A CA 1
ATOM 1478 C C . LYS A 1 180 ? 7.320 0.843 -5.408 1.00 88.88 180 LYS A C 1
ATOM 1480 O O . LYS A 1 180 ? 6.407 0.504 -6.157 1.00 88.88 180 LYS A O 1
ATOM 1485 N N . ALA A 1 181 ? 7.101 1.443 -4.236 1.00 89.50 181 ALA A N 1
ATOM 1486 C CA . ALA A 1 181 ? 5.766 1.677 -3.684 1.00 89.50 181 ALA A CA 1
ATOM 1487 C C . ALA A 1 181 ? 4.907 2.581 -4.583 1.00 89.50 181 ALA A C 1
ATOM 1489 O O . ALA A 1 181 ? 3.745 2.270 -4.844 1.00 89.50 181 ALA A O 1
ATOM 1490 N N . VAL A 1 182 ? 5.471 3.682 -5.100 1.00 91.56 182 VAL A N 1
ATOM 1491 C CA . VAL A 1 182 ? 4.749 4.579 -6.018 1.00 91.56 182 VAL A CA 1
ATOM 1492 C C . VAL A 1 182 ? 4.372 3.857 -7.309 1.00 91.56 182 VAL A C 1
ATOM 1494 O O . VAL A 1 182 ? 3.230 3.984 -7.748 1.00 91.56 182 VAL A O 1
ATOM 1497 N N . LEU A 1 183 ? 5.287 3.084 -7.905 1.00 86.94 183 LEU A N 1
ATOM 1498 C CA . LEU A 1 183 ? 4.985 2.325 -9.119 1.00 86.94 183 LEU A CA 1
ATOM 1499 C C . LEU A 1 183 ? 3.911 1.260 -8.871 1.00 86.94 183 LEU A C 1
ATOM 1501 O O . LEU A 1 183 ? 2.972 1.155 -9.657 1.00 86.94 183 LEU A O 1
ATOM 1505 N N . TYR A 1 184 ? 3.998 0.528 -7.758 1.00 86.62 184 TYR A N 1
ATOM 1506 C CA . TYR A 1 184 ? 2.988 -0.452 -7.363 1.00 86.62 184 TYR A CA 1
ATOM 1507 C C . TYR A 1 184 ? 1.607 0.188 -7.210 1.00 86.62 184 TYR A C 1
ATOM 1509 O O . TYR A 1 184 ? 0.646 -0.218 -7.863 1.00 86.62 184 TYR A O 1
ATOM 1517 N N . LEU A 1 185 ? 1.494 1.240 -6.396 1.00 88.75 185 LEU A N 1
ATOM 1518 C CA . LEU A 1 185 ? 0.209 1.897 -6.169 1.00 88.75 185 LEU A CA 1
ATOM 1519 C C . LEU A 1 185 ? -0.352 2.492 -7.466 1.00 88.75 185 LEU A C 1
ATOM 1521 O O . LEU A 1 185 ? -1.549 2.372 -7.725 1.00 88.75 185 LEU A O 1
ATOM 1525 N N . ARG A 1 186 ? 0.503 3.088 -8.306 1.00 86.75 186 ARG A N 1
ATOM 1526 C CA . ARG A 1 186 ? 0.089 3.734 -9.555 1.00 86.75 186 ARG A CA 1
ATOM 1527 C C . ARG A 1 186 ? -0.359 2.737 -10.617 1.00 86.75 186 ARG A C 1
ATOM 1529 O O . ARG A 1 186 ? -1.458 2.881 -11.143 1.00 86.75 186 ARG A O 1
ATOM 1536 N N . TYR A 1 187 ? 0.496 1.777 -10.953 1.00 80.62 187 TYR A N 1
ATOM 1537 C CA . TYR A 1 187 ? 0.308 0.922 -12.124 1.00 80.62 187 TYR A CA 1
ATOM 1538 C C . TYR A 1 187 ? -0.397 -0.387 -11.792 1.00 80.62 187 TYR A C 1
ATOM 1540 O O . TYR A 1 187 ? -1.134 -0.883 -12.630 1.00 80.62 187 TYR A O 1
ATOM 1548 N N . VAL A 1 188 ? -0.240 -0.909 -10.573 1.00 79.25 188 VAL A N 1
ATOM 1549 C CA . VAL A 1 188 ? -0.815 -2.205 -10.174 1.00 79.25 188 VAL A CA 1
ATOM 1550 C C . VAL A 1 188 ? -2.150 -2.015 -9.468 1.00 79.25 188 VAL A C 1
ATOM 1552 O O . VAL A 1 188 ? -3.114 -2.713 -9.760 1.00 79.25 188 VAL A O 1
ATOM 1555 N N . LYS A 1 189 ? -2.233 -1.050 -8.547 1.00 82.31 189 LYS A N 1
ATOM 1556 C CA . LYS A 1 189 ? -3.464 -0.787 -7.782 1.00 82.31 189 LYS A CA 1
ATOM 1557 C C . LYS A 1 189 ? -4.310 0.368 -8.335 1.00 82.31 189 LYS A C 1
ATOM 1559 O O . LYS A 1 189 ? -5.400 0.629 -7.821 1.00 82.31 189 LYS A O 1
ATOM 1564 N N . GLY A 1 190 ? -3.841 1.055 -9.379 1.00 84.31 190 GLY A N 1
ATOM 1565 C CA . GLY A 1 190 ? -4.603 2.094 -10.079 1.00 84.31 190 GLY A CA 1
ATOM 1566 C C . GLY A 1 190 ? -4.898 3.335 -9.229 1.00 84.31 190 GLY A C 1
ATOM 1567 O O . GLY A 1 190 ? -5.992 3.897 -9.310 1.00 84.31 190 GLY A O 1
ATOM 1568 N N . PHE A 1 191 ? -3.971 3.742 -8.362 1.00 87.62 191 PHE A N 1
ATOM 1569 C CA . PHE A 1 191 ? -4.121 4.938 -7.533 1.00 87.62 191 PHE A CA 1
ATOM 1570 C C . PHE A 1 191 ? -3.813 6.216 -8.325 1.00 87.62 191 PHE A C 1
ATOM 1572 O O . PHE A 1 191 ? -2.864 6.299 -9.119 1.00 87.62 191 PHE A O 1
ATOM 1579 N N . ALA A 1 192 ? -4.601 7.263 -8.082 1.00 91.38 192 ALA A N 1
ATOM 1580 C CA . ALA A 1 192 ? -4.274 8.613 -8.514 1.00 91.38 192 ALA A CA 1
ATOM 1581 C C . ALA A 1 192 ? -3.082 9.161 -7.714 1.00 91.38 192 ALA A C 1
ATOM 1583 O O . ALA A 1 192 ? -2.873 8.794 -6.561 1.00 91.38 192 ALA A O 1
ATOM 1584 N N . HIS A 1 193 ? -2.306 10.088 -8.285 1.00 92.44 193 HIS A N 1
ATOM 1585 C CA . HIS A 1 193 ? -1.176 10.688 -7.559 1.00 92.44 193 HIS A CA 1
ATOM 1586 C C . HIS A 1 193 ? -1.599 11.409 -6.271 1.00 92.44 193 HIS A C 1
ATOM 1588 O O . HIS A 1 193 ? -0.822 11.441 -5.322 1.00 92.44 193 HIS A O 1
ATOM 1594 N N . SER A 1 194 ? -2.823 11.942 -6.215 1.00 93.44 194 SER A N 1
ATOM 1595 C CA . SER A 1 194 ? -3.411 12.510 -4.997 1.00 93.44 194 SER A CA 1
ATOM 1596 C C . SER A 1 194 ? -3.628 11.458 -3.905 1.00 93.44 194 SER A C 1
ATOM 1598 O O . SER A 1 194 ? -3.309 11.699 -2.747 1.00 93.44 194 SER A O 1
ATOM 1600 N N . GLU A 1 195 ? -4.092 10.267 -4.275 1.00 92.50 195 GLU A N 1
ATOM 1601 C CA . GLU A 1 195 ? -4.290 9.149 -3.350 1.00 92.50 195 GLU A CA 1
ATOM 1602 C C . GLU A 1 195 ? -2.957 8.544 -2.895 1.00 92.50 195 GLU A C 1
ATOM 1604 O O . GLU A 1 195 ? -2.784 8.232 -1.722 1.00 92.50 195 GLU A O 1
ATOM 1609 N N . ILE A 1 196 ? -1.980 8.421 -3.801 1.00 93.19 196 ILE A N 1
ATOM 1610 C CA . ILE A 1 196 ? -0.621 7.970 -3.458 1.00 93.19 196 ILE A CA 1
ATOM 1611 C C . ILE A 1 196 ? 0.035 8.955 -2.487 1.00 93.19 196 ILE A C 1
ATOM 1613 O O . ILE A 1 196 ? 0.713 8.545 -1.548 1.00 93.19 196 ILE A O 1
ATOM 1617 N N . ALA A 1 197 ? -0.157 10.255 -2.716 1.00 93.19 197 ALA A N 1
ATOM 1618 C CA . ALA A 1 197 ? 0.339 11.306 -1.841 1.00 93.19 197 ALA A CA 1
ATOM 1619 C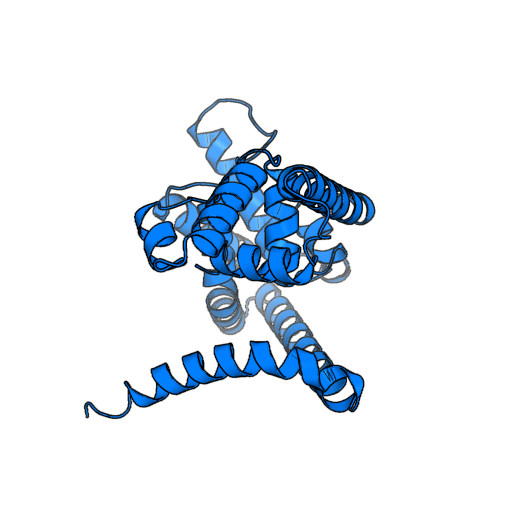 C . ALA A 1 197 ? -0.234 11.189 -0.423 1.00 93.19 197 ALA A C 1
ATOM 1621 O O . ALA A 1 197 ? 0.523 11.265 0.544 1.00 93.19 197 ALA A O 1
ATOM 1622 N N . GLU A 1 198 ? -1.537 10.925 -0.294 1.00 92.69 198 GLU A N 1
ATOM 1623 C CA . GLU A 1 198 ? -2.158 10.654 1.003 1.00 92.69 198 GLU A CA 1
ATOM 1624 C C . GLU A 1 198 ? -1.610 9.364 1.637 1.00 92.69 198 GLU A C 1
ATOM 1626 O O . GLU A 1 198 ? -1.124 9.410 2.769 1.00 92.69 198 GLU A O 1
ATOM 1631 N N . ALA A 1 199 ? -1.612 8.249 0.898 1.00 91.88 199 ALA A N 1
ATOM 1632 C CA . ALA A 1 199 ? -1.190 6.932 1.383 1.00 91.88 199 ALA A CA 1
ATOM 1633 C C . ALA A 1 199 ? 0.267 6.911 1.878 1.00 91.88 199 ALA A C 1
ATOM 1635 O O . ALA A 1 199 ? 0.573 6.330 2.920 1.00 91.88 199 ALA A O 1
ATOM 1636 N N . LEU A 1 200 ? 1.175 7.569 1.150 1.00 90.31 200 LEU A N 1
ATOM 1637 C CA . LEU A 1 200 ? 2.603 7.632 1.481 1.00 90.31 200 LEU A CA 1
ATOM 1638 C C . LEU A 1 200 ? 2.982 8.856 2.328 1.00 90.31 200 LEU A C 1
ATOM 1640 O O . LEU A 1 200 ? 4.148 8.998 2.689 1.00 90.31 200 LEU A O 1
ATOM 1644 N N . ASN A 1 201 ? 2.020 9.727 2.649 1.00 90.44 201 ASN A N 1
ATOM 1645 C CA . ASN A 1 201 ? 2.223 10.981 3.375 1.00 90.44 201 ASN A CA 1
ATOM 1646 C C . ASN A 1 201 ? 3.293 11.897 2.735 1.00 90.44 201 ASN A C 1
ATOM 1648 O O . ASN A 1 201 ? 4.207 12.375 3.405 1.00 90.44 201 ASN A O 1
ATOM 1652 N N . ILE A 1 202 ? 3.177 12.133 1.424 1.00 92.62 202 ILE A N 1
ATOM 1653 C CA . ILE A 1 202 ? 4.058 13.001 0.619 1.00 92.62 202 ILE A CA 1
ATOM 1654 C C . ILE A 1 202 ? 3.235 14.026 -0.173 1.00 92.62 202 ILE A C 1
ATOM 1656 O O . ILE A 1 202 ? 2.019 13.916 -0.271 1.00 92.62 202 ILE A O 1
ATOM 1660 N N . HIS A 1 203 ? 3.882 15.008 -0.803 1.00 94.81 203 HIS A N 1
ATOM 1661 C CA . HIS A 1 203 ? 3.190 15.905 -1.736 1.00 94.81 203 HIS A CA 1
ATOM 1662 C C . HIS A 1 203 ? 2.833 15.208 -3.059 1.00 94.81 203 HIS A C 1
ATOM 1664 O O . HIS A 1 203 ? 3.570 14.347 -3.545 1.00 94.81 203 HIS A O 1
ATOM 1670 N N . VAL A 1 204 ? 1.745 15.651 -3.701 1.00 95.31 204 VAL A N 1
ATOM 1671 C CA . VAL A 1 204 ? 1.305 15.153 -5.021 1.00 95.31 204 VAL A CA 1
ATOM 1672 C C . VAL A 1 204 ? 2.418 15.272 -6.063 1.00 95.31 204 VAL A C 1
ATOM 1674 O O . VAL A 1 204 ? 2.712 14.304 -6.765 1.00 95.31 204 VAL A O 1
ATOM 1677 N N . GLN A 1 205 ? 3.113 16.414 -6.096 1.00 95.00 205 GLN A N 1
ATOM 1678 C CA . GLN A 1 205 ? 4.260 16.613 -6.983 1.00 95.00 205 GLN A CA 1
ATOM 1679 C C . GLN A 1 205 ? 5.393 15.619 -6.693 1.00 95.00 205 GLN A C 1
ATOM 1681 O O . GLN A 1 205 ? 6.023 15.110 -7.616 1.00 95.00 205 GLN A O 1
ATOM 1686 N N . SER A 1 206 ? 5.633 15.286 -5.421 1.00 95.44 206 SER A N 1
ATOM 1687 C CA . SER A 1 206 ? 6.628 14.278 -5.045 1.00 95.44 206 SER A CA 1
ATOM 1688 C C . SER A 1 206 ? 6.245 12.889 -5.549 1.00 95.44 206 SER A C 1
ATOM 1690 O O . SER A 1 206 ? 7.121 12.172 -6.026 1.00 95.44 206 SER A O 1
ATOM 1692 N N . SER A 1 207 ? 4.958 12.521 -5.510 1.00 94.88 207 SER A N 1
ATOM 1693 C CA . SER A 1 207 ? 4.462 11.266 -6.096 1.00 94.88 207 SER A CA 1
ATOM 1694 C C . SER A 1 207 ? 4.728 11.208 -7.606 1.00 94.88 207 SER A C 1
ATOM 1696 O O . SER A 1 207 ? 5.295 10.230 -8.095 1.00 94.88 207 SER A O 1
ATOM 1698 N N . MET A 1 208 ? 4.403 12.278 -8.338 1.00 92.81 208 MET A N 1
ATOM 1699 C CA . MET A 1 208 ? 4.670 12.376 -9.780 1.00 92.81 208 MET A CA 1
ATOM 1700 C C . MET A 1 208 ? 6.169 12.284 -10.084 1.00 92.81 208 MET A C 1
ATOM 1702 O O . MET A 1 208 ? 6.590 11.490 -10.923 1.00 92.81 208 MET A O 1
ATOM 1706 N N . ASN A 1 209 ? 6.993 13.033 -9.348 1.00 94.75 209 ASN A N 1
ATOM 1707 C CA . ASN A 1 209 ? 8.443 13.040 -9.524 1.00 94.75 209 ASN A CA 1
ATOM 1708 C C . ASN A 1 209 ? 9.068 11.673 -9.211 1.00 94.75 209 ASN A C 1
ATOM 1710 O O . ASN A 1 209 ? 9.958 11.230 -9.931 1.00 94.75 209 ASN A O 1
ATOM 1714 N N . LEU A 1 210 ? 8.618 10.990 -8.153 1.00 93.25 210 LEU A N 1
ATOM 1715 C CA . LEU A 1 210 ? 9.075 9.638 -7.822 1.00 93.25 210 LEU A CA 1
ATOM 1716 C C . LEU A 1 210 ? 8.705 8.639 -8.917 1.00 93.25 210 LEU A C 1
ATOM 1718 O O . LEU A 1 210 ? 9.577 7.880 -9.334 1.00 93.25 210 LEU A O 1
ATOM 1722 N N . SER A 1 211 ? 7.463 8.684 -9.408 1.00 89.88 211 SER A N 1
ATOM 1723 C CA . SER A 1 211 ? 6.998 7.841 -10.514 1.00 89.88 211 SER A CA 1
ATOM 1724 C C . SER A 1 211 ? 7.831 8.070 -11.773 1.00 89.88 211 SER A C 1
ATOM 1726 O O . SER A 1 211 ? 8.360 7.120 -12.342 1.00 89.88 211 SER A O 1
ATOM 1728 N N . ASN A 1 212 ? 8.006 9.331 -12.179 1.00 86.81 212 ASN A N 1
ATOM 1729 C CA . ASN A 1 212 ? 8.768 9.682 -13.377 1.00 86.81 212 ASN A CA 1
ATOM 1730 C C . ASN A 1 212 ? 10.230 9.251 -13.253 1.00 86.81 212 ASN A C 1
ATOM 1732 O O . ASN A 1 212 ? 10.741 8.587 -14.145 1.00 86.81 212 ASN A O 1
ATOM 1736 N N . ARG A 1 213 ? 10.890 9.538 -12.123 1.00 90.06 213 ARG A N 1
ATOM 1737 C CA . ARG A 1 213 ? 12.276 9.101 -11.893 1.00 90.06 213 ARG A CA 1
ATOM 1738 C C . ARG A 1 213 ? 12.418 7.584 -11.894 1.00 90.06 213 ARG A C 1
ATOM 1740 O O . ARG A 1 213 ? 13.426 7.082 -12.377 1.00 90.06 213 ARG A O 1
ATOM 1747 N N . ALA A 1 214 ? 11.448 6.861 -11.335 1.00 88.88 214 ALA A N 1
ATOM 1748 C CA . ALA A 1 214 ? 11.465 5.405 -11.340 1.00 88.88 214 ALA A CA 1
ATOM 1749 C C . ALA A 1 214 ? 11.353 4.860 -12.772 1.00 88.88 214 ALA A C 1
ATOM 1751 O O . ALA A 1 214 ? 12.165 4.031 -13.164 1.00 88.88 214 ALA A O 1
ATOM 1752 N N . LEU A 1 215 ? 10.423 5.386 -13.575 1.00 84.56 215 LEU A N 1
ATOM 1753 C CA . LEU A 1 215 ? 10.274 5.003 -14.981 1.00 84.56 215 LEU A CA 1
ATOM 1754 C C . LEU A 1 215 ? 11.497 5.355 -15.827 1.00 84.56 215 LEU A C 1
ATOM 1756 O O . LEU A 1 215 ? 11.939 4.521 -16.609 1.00 84.56 215 LEU A O 1
ATOM 1760 N N . THR A 1 216 ? 12.064 6.553 -15.658 1.00 84.69 216 THR A N 1
ATOM 1761 C CA . THR A 1 216 ? 13.301 6.945 -16.345 1.00 84.69 216 THR A CA 1
ATOM 1762 C C . THR A 1 216 ? 14.426 5.983 -15.991 1.00 84.69 216 THR A C 1
ATOM 1764 O O . THR A 1 216 ? 15.057 5.445 -16.887 1.00 84.69 216 THR A O 1
ATOM 1767 N N . LYS A 1 217 ? 14.610 5.671 -14.702 1.00 86.31 217 LYS A N 1
ATOM 1768 C CA . LYS A 1 217 ? 15.642 4.730 -14.256 1.00 86.31 217 LYS A CA 1
ATOM 1769 C C . LYS A 1 217 ? 15.444 3.327 -14.838 1.00 86.31 217 LYS A C 1
ATOM 1771 O O . LYS A 1 217 ? 16.413 2.726 -15.284 1.00 86.31 217 LYS A O 1
ATOM 1776 N N . LEU A 1 218 ? 14.210 2.818 -14.870 1.00 82.31 218 LEU A N 1
ATOM 1777 C CA . LEU A 1 218 ? 13.907 1.535 -15.513 1.00 82.31 218 LEU A CA 1
ATOM 1778 C C . LEU A 1 218 ? 14.212 1.578 -17.014 1.00 82.31 218 LEU A C 1
ATOM 1780 O O . LEU A 1 218 ? 14.846 0.667 -17.531 1.00 82.31 218 LEU A O 1
ATOM 1784 N N . ARG A 1 219 ? 13.816 2.651 -17.707 1.00 79.94 219 ARG A N 1
ATOM 1785 C CA . ARG A 1 219 ? 14.092 2.832 -19.136 1.00 79.94 219 ARG A CA 1
ATOM 1786 C C . ARG A 1 219 ? 15.588 2.903 -19.423 1.00 79.94 219 ARG A C 1
ATOM 1788 O O . ARG A 1 219 ? 16.022 2.314 -20.398 1.00 79.94 219 ARG A O 1
ATOM 1795 N N . ASP A 1 220 ? 16.363 3.591 -18.596 1.00 83.00 220 ASP A N 1
ATOM 1796 C CA . ASP A 1 220 ? 17.803 3.736 -18.810 1.00 83.00 220 ASP A CA 1
ATOM 1797 C C . ASP A 1 220 ? 18.539 2.402 -18.573 1.00 83.00 220 ASP A C 1
ATOM 1799 O O . ASP A 1 220 ? 19.490 2.091 -19.282 1.00 83.00 220 ASP A O 1
ATOM 1803 N N . ILE A 1 221 ? 18.072 1.580 -17.622 1.00 81.50 221 ILE A N 1
ATOM 1804 C CA . ILE A 1 221 ? 18.626 0.237 -17.375 1.00 81.50 221 ILE A CA 1
ATOM 1805 C C . ILE A 1 221 ? 18.260 -0.737 -18.507 1.00 81.50 221 ILE A C 1
ATOM 1807 O O . ILE A 1 221 ? 19.082 -1.566 -18.885 1.00 81.50 221 ILE A O 1
ATOM 1811 N N . LEU A 1 222 ? 17.041 -0.647 -19.047 1.00 74.00 222 LEU A N 1
ATOM 1812 C CA . LEU A 1 222 ? 16.507 -1.612 -20.020 1.00 74.00 222 LEU A CA 1
ATOM 1813 C C . LEU A 1 222 ? 16.765 -1.216 -21.482 1.00 74.00 222 LEU A C 1
ATOM 1815 O O . LEU A 1 222 ? 16.948 -2.077 -22.333 1.00 74.00 222 LEU A O 1
ATOM 1819 N N . GLY A 1 223 ? 16.817 0.081 -21.779 1.00 65.38 223 GLY A N 1
ATOM 1820 C CA . GLY A 1 223 ? 17.063 0.640 -23.113 1.00 65.38 223 GLY A CA 1
ATOM 1821 C C . GLY A 1 223 ? 18.542 0.742 -23.494 1.00 65.38 223 GLY A C 1
ATOM 1822 O O . GLY A 1 223 ? 18.860 1.289 -24.544 1.00 65.38 223 GLY A O 1
ATOM 1823 N N . GLY A 1 224 ? 19.449 0.241 -22.650 1.00 52.78 224 GLY A N 1
ATOM 1824 C CA . GLY A 1 224 ? 20.887 0.204 -22.927 1.00 52.78 224 GLY A CA 1
ATOM 1825 C C . GLY A 1 224 ? 21.344 -0.964 -23.807 1.00 52.78 224 GLY A C 1
ATOM 1826 O O . GLY A 1 224 ? 22.535 -1.043 -24.091 1.00 52.78 224 GLY A O 1
ATOM 1827 N N . ALA A 1 225 ? 20.448 -1.876 -24.208 1.00 48.69 225 ALA A N 1
ATOM 1828 C CA . ALA A 1 225 ? 20.844 -3.107 -24.894 1.00 48.69 225 ALA A CA 1
ATOM 1829 C C . ALA A 1 225 ? 20.808 -3.040 -26.426 1.00 48.69 225 ALA A C 1
ATOM 1831 O O . ALA A 1 225 ? 21.626 -3.705 -27.035 1.00 48.69 225 ALA A O 1
ATOM 1832 N N . GLU A 1 226 ? 19.932 -2.255 -27.053 1.00 38.78 226 GLU A N 1
ATOM 1833 C CA . GLU A 1 226 ? 19.912 -2.012 -28.505 1.00 38.78 226 GLU A CA 1
ATOM 1834 C C . GLU A 1 226 ? 18.864 -0.925 -28.788 1.00 38.78 226 GLU A C 1
ATOM 1836 O O . GLU A 1 226 ? 17.933 -0.752 -28.005 1.00 38.78 226 GLU A O 1
ATOM 1841 N N . GLY A 1 227 ? 19.048 -0.139 -29.851 1.00 44.12 227 GLY A N 1
ATOM 1842 C CA . GLY A 1 227 ? 18.359 1.134 -30.124 1.00 44.12 227 GLY A CA 1
ATOM 1843 C C . GLY A 1 227 ? 16.843 1.091 -30.367 1.00 44.12 227 GLY A C 1
ATOM 1844 O O . GLY A 1 227 ? 16.308 2.039 -30.940 1.00 44.12 227 GLY A O 1
ATOM 1845 N N . ASP A 1 228 ? 16.145 0.055 -29.912 1.00 44.84 228 ASP A N 1
ATOM 1846 C CA . ASP A 1 228 ? 14.694 -0.028 -29.950 1.00 44.84 228 ASP A CA 1
ATOM 1847 C C . ASP A 1 228 ? 14.111 0.531 -28.652 1.00 44.84 228 ASP A C 1
ATOM 1849 O O . ASP A 1 228 ? 14.324 0.032 -27.545 1.00 44.84 228 ASP A O 1
ATOM 1853 N N . ALA A 1 229 ? 13.356 1.620 -28.782 1.00 49.47 229 ALA A N 1
ATOM 1854 C CA . ALA A 1 229 ? 12.619 2.202 -27.677 1.00 49.47 229 ALA A CA 1
ATOM 1855 C C . ALA A 1 229 ? 11.646 1.156 -27.115 1.00 49.47 229 ALA A C 1
ATOM 1857 O O . ALA A 1 229 ? 10.577 0.942 -27.686 1.00 49.47 229 ALA A O 1
ATOM 1858 N N . PHE A 1 230 ? 11.991 0.529 -25.983 1.00 54.00 230 PHE A N 1
ATOM 1859 C CA . PHE A 1 230 ? 11.065 -0.338 -25.258 1.00 54.00 230 PHE A CA 1
ATOM 1860 C C . PHE A 1 230 ? 9.765 0.434 -25.025 1.00 54.00 230 PHE A C 1
ATOM 1862 O O . PHE A 1 230 ? 9.777 1.450 -24.314 1.00 54.00 230 PHE A O 1
ATOM 1869 N N . PRO A 1 231 ? 8.632 0.009 -25.615 1.00 58.72 231 PRO A N 1
ATOM 1870 C CA . PRO A 1 231 ? 7.401 0.736 -25.426 1.00 58.72 231 PRO A CA 1
ATOM 1871 C C . PRO A 1 231 ? 7.069 0.669 -23.940 1.00 58.72 231 PRO A C 1
ATOM 1873 O O . PRO A 1 231 ? 6.996 -0.410 -23.357 1.00 58.72 231 PRO A O 1
ATOM 1876 N N . VAL A 1 232 ? 6.838 1.826 -23.316 1.00 54.81 232 VAL A N 1
ATOM 1877 C CA . VAL A 1 232 ? 6.453 1.944 -21.894 1.00 54.81 232 VAL A CA 1
ATOM 1878 C C . VAL A 1 232 ? 5.283 1.007 -21.555 1.00 54.81 232 VAL A C 1
ATOM 1880 O O . VAL A 1 232 ? 5.175 0.505 -20.441 1.00 54.81 232 VAL A O 1
ATOM 1883 N N . ARG A 1 233 ? 4.445 0.697 -22.551 1.00 53.56 233 ARG A N 1
ATOM 1884 C CA . ARG A 1 233 ? 3.383 -0.310 -22.498 1.00 53.56 233 ARG A CA 1
ATOM 1885 C C . ARG A 1 233 ? 3.881 -1.720 -22.149 1.00 53.56 233 ARG A C 1
ATOM 1887 O O . ARG A 1 233 ? 3.248 -2.369 -21.329 1.00 53.56 233 ARG A O 1
ATOM 1894 N N . LEU A 1 234 ? 4.993 -2.181 -22.722 1.00 57.22 234 LEU A N 1
ATOM 1895 C CA . LEU A 1 234 ? 5.583 -3.489 -22.418 1.00 57.22 234 LEU A CA 1
ATOM 1896 C C . LEU A 1 234 ? 6.139 -3.516 -20.989 1.00 57.22 234 LEU A C 1
ATOM 1898 O O . LEU A 1 234 ? 5.872 -4.454 -20.247 1.00 57.22 234 LEU A O 1
ATOM 1902 N N . LEU A 1 235 ? 6.802 -2.433 -20.564 1.00 58.31 235 LEU A N 1
ATOM 1903 C CA . LEU A 1 235 ? 7.283 -2.280 -19.186 1.00 58.31 235 LEU A CA 1
ATOM 1904 C C . LEU A 1 235 ? 6.136 -2.328 -18.180 1.00 58.31 235 LEU A C 1
ATOM 1906 O O . LEU A 1 235 ? 6.243 -3.010 -17.169 1.00 58.31 235 LEU A O 1
ATOM 1910 N N . ILE A 1 236 ? 5.020 -1.656 -18.470 1.00 57.38 236 ILE A N 1
ATOM 1911 C CA . ILE A 1 236 ? 3.824 -1.690 -17.623 1.00 57.38 236 ILE A CA 1
ATOM 1912 C C . ILE A 1 236 ? 3.202 -3.092 -17.608 1.00 57.38 236 ILE A C 1
ATOM 1914 O O . ILE A 1 236 ? 2.853 -3.567 -16.535 1.00 57.38 236 ILE A O 1
ATOM 1918 N N . LEU A 1 237 ? 3.089 -3.777 -18.751 1.00 56.94 237 LEU A N 1
ATOM 1919 C CA . LEU A 1 237 ? 2.542 -5.141 -18.821 1.00 56.94 237 LEU A CA 1
ATOM 1920 C C . LEU A 1 237 ? 3.405 -6.156 -18.056 1.00 56.94 237 LEU A C 1
ATOM 1922 O O . LEU A 1 237 ? 2.871 -7.021 -17.363 1.00 56.94 237 LEU A O 1
ATOM 1926 N N . MET A 1 238 ? 4.728 -6.024 -18.122 1.00 59.47 238 MET A N 1
ATOM 1927 C CA . MET A 1 238 ? 5.652 -6.878 -17.377 1.00 59.47 238 MET A CA 1
ATOM 1928 C C . MET A 1 238 ? 5.685 -6.528 -15.881 1.00 59.47 238 MET A C 1
ATOM 1930 O O . MET A 1 238 ? 5.727 -7.420 -15.039 1.00 59.47 238 MET A O 1
ATOM 1934 N N . PHE A 1 239 ? 5.576 -5.245 -15.526 1.00 61.09 239 PHE A N 1
ATOM 1935 C CA . PHE A 1 239 ? 5.434 -4.801 -14.136 1.00 61.09 239 PHE A CA 1
ATOM 1936 C C . PHE A 1 239 ? 4.112 -5.289 -13.526 1.00 61.09 239 PHE A C 1
ATOM 1938 O O . PHE A 1 239 ? 4.079 -5.747 -12.389 1.00 61.09 239 PHE A O 1
ATOM 1945 N N . LEU A 1 240 ? 3.021 -5.260 -14.295 1.00 57.38 240 LEU A N 1
ATOM 1946 C CA . LEU A 1 240 ? 1.737 -5.837 -13.907 1.00 57.38 240 LEU A CA 1
ATOM 1947 C C . LEU A 1 240 ? 1.864 -7.337 -13.645 1.00 57.38 240 LEU A C 1
ATOM 1949 O O . LEU A 1 240 ? 1.411 -7.785 -12.600 1.00 57.38 240 LEU A O 1
ATOM 1953 N N . LYS A 1 241 ? 2.537 -8.086 -14.528 1.00 61.25 241 LYS A N 1
ATOM 1954 C CA . LYS A 1 241 ? 2.829 -9.513 -14.327 1.00 61.25 241 LYS A CA 1
ATOM 1955 C C . LYS A 1 241 ? 3.543 -9.763 -12.986 1.00 61.25 241 LYS A C 1
ATOM 1957 O O . LYS A 1 241 ? 3.079 -10.594 -12.217 1.00 61.25 241 LYS A O 1
ATOM 1962 N N . ILE A 1 242 ? 4.613 -9.022 -12.676 1.00 61.03 242 ILE A N 1
ATOM 1963 C CA . ILE A 1 242 ? 5.430 -9.212 -11.453 1.00 61.03 242 ILE A CA 1
ATOM 1964 C C . ILE A 1 242 ? 4.651 -8.907 -10.162 1.00 61.03 242 ILE A C 1
ATOM 1966 O O . ILE A 1 242 ? 4.903 -9.512 -9.125 1.00 61.03 242 ILE A O 1
ATOM 1970 N N . PHE A 1 243 ? 3.709 -7.963 -10.203 1.00 57.59 243 PHE A N 1
ATOM 1971 C CA . PHE A 1 243 ? 3.036 -7.458 -9.004 1.00 57.59 243 PHE A CA 1
ATOM 1972 C C . PHE A 1 243 ? 1.564 -7.880 -8.841 1.00 57.59 243 PHE A C 1
ATOM 1974 O O . PHE A 1 243 ? 0.975 -7.561 -7.805 1.00 57.59 243 PHE A O 1
ATOM 1981 N N . LEU A 1 244 ? 0.950 -8.545 -9.830 1.00 51.97 244 LEU A N 1
ATOM 1982 C CA . LEU A 1 244 ? -0.428 -9.073 -9.774 1.00 51.97 244 LEU A CA 1
ATOM 1983 C C . LEU A 1 244 ? -0.523 -10.463 -9.118 1.00 51.97 244 LEU A C 1
ATOM 1985 O O . LEU A 1 244 ? -1.381 -11.268 -9.479 1.00 51.97 244 LEU A O 1
ATOM 1989 N N . LYS A 1 245 ? 0.307 -10.707 -8.103 1.00 44.47 245 LYS A N 1
ATOM 1990 C CA . LYS A 1 245 ? -0.001 -11.675 -7.052 1.00 44.47 245 LYS A CA 1
ATOM 1991 C C . LYS A 1 245 ? -0.172 -10.920 -5.733 1.00 44.47 245 LYS A C 1
A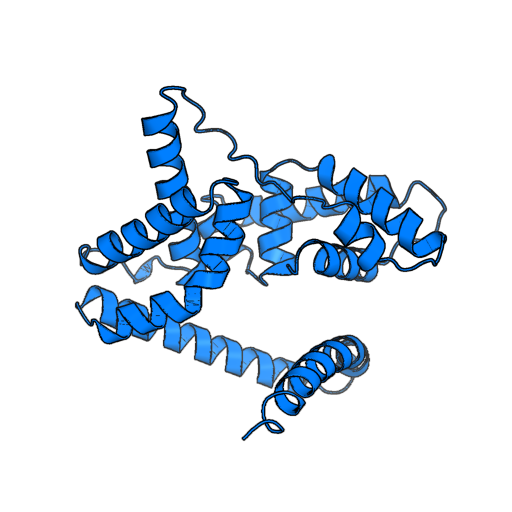TOM 1993 O O . LYS A 1 245 ? 0.725 -10.115 -5.368 1.00 44.47 245 LYS A O 1
#

Sequence (245 aa):
MSDANEKESCTLLFCHVLFANLFYLCHEHGILICFMKDRALDKALNSLSLFKRLIQGDRHALELLYKENYDLLLNYGLKCNPDKDFVEDCIQDLFIDLFQNSHIRMERLVSVRAYLLKALRNNLAYKTIAINKQSVLEDFEFNVPIDEDLFDYMFPKDDEEMRLGRQLVEAISKLSSKQKAVLYLRYVKGFAHSEIAEALNIHVQSSMNLSNRALTKLRDILGGAEGDAFPVRLLILMFLKIFLK

Solvent-accessible surface area (backbone atoms only — not comparable to full-atom values): 13859 Å² total; per-residue (Å²): 146,76,78,69,70,64,59,57,55,54,53,57,54,48,47,60,56,50,58,66,58,51,67,75,61,56,86,80,55,75,61,59,64,51,56,56,50,51,56,52,48,52,50,52,55,49,51,51,52,33,52,54,40,19,44,73,62,36,65,67,32,45,52,51,54,46,68,74,40,44,67,61,49,49,64,50,37,47,24,50,41,80,53,59,68,64,40,51,51,37,50,51,49,50,53,51,52,46,58,71,42,67,78,73,65,69,93,76,60,83,38,69,72,21,50,53,46,24,51,41,52,50,44,51,51,53,52,51,36,68,72,66,76,50,93,66,91,75,69,68,56,44,53,75,86,79,51,66,73,57,49,53,68,76,36,70,91,41,73,65,62,37,50,51,49,52,52,48,53,55,40,55,67,74,44,52,34,70,30,46,48,44,43,42,39,38,73,66,69,65,42,51,50,64,31,48,9,53,30,70,73,50,51,45,67,53,41,50,51,38,38,50,52,43,52,50,52,41,45,62,64,64,48,70,78,54,98,61,80,71,52,67,65,56,57,50,54,52,51,37,64,75,59,73,114